Protein AF-L7JY90-F1 (afdb_monomer_lite)

pLDDT: mean 72.16, std 25.93, range [25.66, 97.44]

Radius of gyration: 26.83 Å; chains: 1; bounding box: 63×72×68 Å

Structure (mmCIF, N/CA/C/O backbone):
data_AF-L7JY90-F1
#
_entry.id   AF-L7JY90-F1
#
loop_
_atom_site.group_PDB
_atom_site.id
_atom_site.type_symbol
_atom_site.label_atom_id
_atom_site.label_alt_id
_atom_site.label_comp_id
_atom_site.label_asym_id
_atom_site.label_entity_id
_atom_site.label_seq_id
_atom_site.pdbx_PDB_ins_code
_atom_site.Cartn_x
_atom_site.Cartn_y
_atom_site.Cartn_z
_atom_site.occupancy
_atom_site.B_iso_or_equiv
_atom_site.auth_seq_id
_atom_site.auth_comp_id
_atom_site.auth_asym_id
_atom_site.auth_atom_id
_atom_site.pdbx_PDB_model_num
ATOM 1 N N . MET A 1 1 ? 18.572 -4.022 -12.220 1.00 59.34 1 MET A N 1
ATOM 2 C CA . MET A 1 1 ? 17.244 -3.479 -11.853 1.00 59.34 1 MET A CA 1
ATOM 3 C C . MET A 1 1 ? 17.399 -1.971 -11.745 1.00 59.34 1 MET A C 1
ATOM 5 O O . MET A 1 1 ? 18.281 -1.550 -11.002 1.00 59.34 1 MET A O 1
ATOM 9 N N . SER A 1 2 ? 16.666 -1.182 -12.540 1.00 83.19 2 SER A N 1
ATOM 10 C CA . SER A 1 2 ? 16.883 0.272 -12.596 1.00 83.19 2 SER A CA 1
ATOM 11 C C . SER A 1 2 ? 16.492 0.950 -11.277 1.00 83.19 2 SER A C 1
ATOM 13 O O . SER A 1 2 ? 15.599 0.492 -10.558 1.00 83.19 2 SER A O 1
ATOM 15 N N . ILE A 1 3 ? 17.179 2.046 -10.941 1.00 88.44 3 ILE A N 1
ATOM 16 C CA . ILE A 1 3 ? 16.886 2.836 -9.735 1.00 88.44 3 ILE A CA 1
ATOM 17 C C . ILE A 1 3 ? 15.460 3.401 -9.811 1.00 88.44 3 ILE A C 1
ATOM 19 O O . ILE A 1 3 ? 14.731 3.342 -8.821 1.00 88.44 3 ILE A O 1
ATOM 23 N N . ALA A 1 4 ? 15.045 3.878 -10.990 1.00 89.94 4 ALA A N 1
ATOM 24 C CA . ALA A 1 4 ? 13.709 4.421 -11.232 1.00 89.94 4 ALA A CA 1
ATOM 25 C C . ALA A 1 4 ? 12.606 3.390 -10.956 1.00 89.94 4 ALA A C 1
ATOM 27 O O . ALA A 1 4 ? 11.657 3.685 -10.233 1.00 89.94 4 ALA A O 1
ATOM 28 N N . LYS A 1 5 ? 12.781 2.148 -11.423 1.00 93.38 5 LYS A N 1
ATOM 29 C CA . LYS A 1 5 ? 11.850 1.050 -11.140 1.00 93.38 5 LYS A CA 1
ATOM 30 C C . LYS A 1 5 ? 11.681 0.808 -9.645 1.00 93.38 5 LYS A C 1
ATOM 32 O O . LYS A 1 5 ? 10.561 0.698 -9.164 1.00 93.38 5 LYS A O 1
ATOM 37 N N . ASN A 1 6 ? 12.784 0.764 -8.897 1.00 91.88 6 ASN A N 1
ATOM 38 C CA . ASN A 1 6 ? 12.731 0.527 -7.454 1.00 91.88 6 ASN A CA 1
ATOM 39 C C . ASN A 1 6 ? 11.996 1.656 -6.708 1.00 91.88 6 ASN A C 1
ATOM 41 O O . ASN A 1 6 ? 11.252 1.384 -5.765 1.00 91.88 6 ASN A O 1
ATOM 45 N N . ARG A 1 7 ? 12.194 2.917 -7.122 1.00 93.25 7 ARG A N 1
ATOM 46 C CA . ARG A 1 7 ? 11.466 4.063 -6.556 1.00 93.25 7 ARG A CA 1
ATOM 47 C C . ARG A 1 7 ? 9.973 3.972 -6.851 1.00 93.25 7 ARG A C 1
ATOM 49 O O . ARG A 1 7 ? 9.180 4.055 -5.915 1.00 93.25 7 ARG A O 1
ATOM 56 N N . PHE A 1 8 ? 9.615 3.734 -8.113 1.00 95.62 8 PHE A N 1
ATOM 57 C CA . PHE A 1 8 ? 8.228 3.553 -8.529 1.00 95.62 8 PHE A CA 1
ATOM 58 C C . PHE A 1 8 ? 7.555 2.415 -7.757 1.00 95.62 8 PHE A C 1
ATOM 60 O O . PHE A 1 8 ? 6.509 2.629 -7.162 1.00 95.62 8 PHE A O 1
ATOM 67 N N . GLU A 1 9 ? 8.173 1.233 -7.693 1.00 94.62 9 GLU A N 1
ATOM 68 C CA . GLU A 1 9 ? 7.637 0.061 -6.987 1.00 94.62 9 GLU A CA 1
ATOM 69 C C . GLU A 1 9 ? 7.371 0.343 -5.512 1.00 94.62 9 GLU A C 1
ATOM 71 O O . GLU A 1 9 ? 6.316 -0.008 -4.988 1.00 94.62 9 GLU A O 1
ATOM 76 N N . LYS A 1 10 ? 8.313 1.001 -4.831 1.00 91.94 10 LYS A N 1
ATOM 77 C CA . LYS A 1 10 ? 8.137 1.382 -3.428 1.00 91.94 10 LYS A CA 1
ATOM 78 C C . LYS A 1 10 ? 6.975 2.346 -3.251 1.00 91.94 10 LYS A C 1
ATOM 80 O O . LYS A 1 10 ? 6.185 2.155 -2.334 1.00 91.94 10 LYS A O 1
ATOM 85 N N . LEU A 1 11 ? 6.878 3.361 -4.108 1.00 92.81 11 LEU A N 1
ATOM 86 C CA . LEU A 1 11 ? 5.804 4.345 -4.043 1.00 92.81 11 LEU A CA 1
ATOM 87 C C . LEU A 1 11 ? 4.450 3.690 -4.341 1.00 92.81 11 LEU A C 1
ATOM 89 O O . LEU A 1 11 ? 3.510 3.822 -3.564 1.00 92.81 11 LEU A O 1
ATOM 93 N N . PHE A 1 12 ? 4.371 2.920 -5.423 1.00 94.31 12 PHE A N 1
ATOM 94 C CA . PHE A 1 12 ? 3.157 2.248 -5.861 1.00 94.31 12 PHE A CA 1
ATOM 95 C C . PHE A 1 12 ? 2.656 1.255 -4.818 1.00 94.31 12 PHE A C 1
ATOM 97 O O . PHE A 1 12 ? 1.505 1.337 -4.408 1.00 94.31 12 PHE A O 1
ATOM 104 N N . ASN A 1 13 ? 3.527 0.387 -4.303 1.00 92.75 13 ASN A N 1
ATOM 105 C CA . ASN A 1 13 ? 3.144 -0.602 -3.296 1.00 92.75 13 ASN A CA 1
ATOM 106 C C . ASN A 1 13 ? 2.810 0.029 -1.938 1.00 92.75 13 ASN A C 1
ATOM 108 O O . ASN A 1 13 ? 2.094 -0.579 -1.149 1.00 92.75 13 ASN A O 1
ATOM 112 N N . PHE A 1 14 ? 3.318 1.230 -1.648 1.00 89.94 14 PHE A N 1
ATOM 113 C CA . PHE A 1 14 ? 2.964 1.952 -0.429 1.00 89.94 14 PHE A CA 1
ATOM 114 C C . PHE A 1 14 ? 1.529 2.495 -0.482 1.00 89.94 14 PHE A C 1
ATOM 116 O O . PHE A 1 14 ? 0.806 2.386 0.505 1.00 89.94 14 PHE A O 1
ATOM 123 N N . TYR A 1 15 ? 1.105 3.056 -1.619 1.00 89.25 15 TYR A N 1
ATOM 124 C CA . TYR A 1 15 ? -0.228 3.662 -1.762 1.00 89.25 15 TYR A CA 1
ATOM 125 C C . TYR A 1 15 ? -1.294 2.689 -2.288 1.00 89.25 15 TYR A C 1
ATOM 127 O O . TYR A 1 15 ? -2.461 2.789 -1.914 1.00 89.25 15 TYR A O 1
ATOM 135 N N . PHE A 1 16 ? -0.900 1.717 -3.111 1.00 90.88 16 PHE A N 1
ATOM 136 C CA . PHE A 1 16 ? -1.789 0.779 -3.802 1.00 90.88 16 PHE A CA 1
ATOM 137 C C . PHE A 1 16 ? -1.343 -0.687 -3.630 1.00 90.88 16 PHE A C 1
ATOM 139 O O . PHE A 1 16 ? -1.183 -1.402 -4.616 1.00 90.88 16 PHE A O 1
ATOM 146 N N . PRO A 1 17 ? -1.186 -1.194 -2.390 1.00 88.56 17 PRO A N 1
ATOM 147 C CA . PRO A 1 17 ? -0.644 -2.536 -2.123 1.00 88.56 17 PRO A CA 1
ATOM 148 C C . PRO A 1 17 ? -1.506 -3.693 -2.652 1.00 88.56 17 PRO A C 1
ATOM 150 O O . PRO A 1 17 ? -1.047 -4.828 -2.724 1.00 88.56 17 PRO A O 1
ATOM 153 N N . HIS A 1 18 ? -2.774 -3.426 -2.965 1.00 83.06 18 HIS A N 1
ATOM 154 C CA . HIS A 1 18 ? -3.735 -4.403 -3.478 1.00 83.06 18 HIS A CA 1
ATOM 155 C C . HIS A 1 18 ? -3.807 -4.417 -5.010 1.00 83.06 18 HIS A C 1
ATOM 157 O O . HIS A 1 18 ? -4.477 -5.277 -5.580 1.00 83.06 18 HIS A O 1
ATOM 163 N N . LEU A 1 19 ? -3.150 -3.465 -5.675 1.00 86.50 19 LEU A N 1
ATOM 164 C CA . LEU A 1 19 ? -3.126 -3.368 -7.125 1.00 86.50 19 LEU A CA 1
ATOM 165 C C . LEU A 1 19 ? -1.797 -3.885 -7.657 1.00 86.50 19 LEU A C 1
ATOM 167 O O . LEU A 1 19 ? -0.771 -3.865 -6.984 1.00 86.50 19 LEU A O 1
ATOM 171 N N . SER A 1 20 ? -1.832 -4.364 -8.891 1.00 92.00 20 SER A N 1
ATOM 172 C CA . SER A 1 20 ? -0.635 -4.736 -9.634 1.00 92.00 20 SER A CA 1
ATOM 173 C C . SER A 1 20 ? -0.367 -3.690 -10.705 1.00 92.00 20 SER A C 1
ATOM 175 O O . SER A 1 20 ? -1.299 -3.109 -11.261 1.00 92.00 20 SER A O 1
ATOM 177 N N . TYR A 1 21 ? 0.908 -3.475 -11.005 1.00 94.56 21 TYR A N 1
ATOM 178 C CA . TYR A 1 21 ? 1.326 -2.818 -12.235 1.00 94.56 21 TYR A CA 1
ATOM 179 C C . TYR A 1 21 ? 1.954 -3.864 -13.157 1.00 94.56 21 TYR A C 1
ATOM 181 O O . TYR A 1 21 ? 2.467 -4.894 -12.707 1.00 94.56 21 TYR A O 1
ATOM 189 N N . HIS A 1 22 ? 1.936 -3.594 -14.456 1.00 94.62 22 HIS A N 1
ATOM 190 C CA . HIS A 1 22 ? 2.518 -4.473 -15.459 1.00 94.62 22 HIS A CA 1
ATOM 191 C C . HIS A 1 22 ? 3.496 -3.699 -16.330 1.00 94.62 22 HIS A C 1
ATOM 193 O O . HIS A 1 22 ? 3.196 -2.597 -16.778 1.00 94.62 22 HIS A O 1
ATOM 199 N N . LEU A 1 23 ? 4.661 -4.296 -16.574 1.00 93.31 23 LEU A N 1
ATOM 200 C CA . LEU A 1 23 ? 5.645 -3.791 -17.522 1.00 93.31 23 LEU A CA 1
ATOM 201 C C . LEU A 1 23 ? 5.726 -4.762 -18.697 1.00 93.31 23 LEU A C 1
ATOM 203 O O . LEU A 1 23 ? 6.216 -5.881 -18.543 1.00 93.31 23 LEU A O 1
ATOM 207 N N . ASN A 1 24 ? 5.284 -4.312 -19.863 1.00 91.94 24 ASN A N 1
ATOM 208 C CA . ASN A 1 24 ? 5.450 -5.025 -21.119 1.00 91.94 24 ASN A CA 1
ATOM 209 C C . ASN A 1 24 ? 6.680 -4.475 -21.836 1.00 91.94 24 ASN A C 1
ATOM 211 O O . ASN A 1 24 ? 6.821 -3.263 -21.980 1.00 91.94 24 ASN A O 1
ATOM 215 N N . ARG A 1 25 ? 7.571 -5.366 -22.271 1.00 90.25 25 ARG A N 1
ATOM 216 C CA . ARG A 1 25 ? 8.789 -5.011 -23.004 1.00 90.25 25 ARG A CA 1
ATOM 217 C C . ARG A 1 25 ? 8.727 -5.612 -24.398 1.00 90.25 25 ARG A C 1
ATOM 219 O O . ARG A 1 25 ? 8.431 -6.797 -24.540 1.00 90.25 25 ARG A O 1
ATOM 226 N N . SER A 1 26 ? 9.040 -4.804 -25.395 1.00 86.38 26 SER A N 1
ATOM 227 C CA . SER A 1 26 ? 9.272 -5.212 -26.773 1.00 86.38 26 SER A CA 1
ATOM 228 C C . SER A 1 26 ? 10.706 -4.856 -27.144 1.00 86.38 26 SER A C 1
ATOM 230 O O . SER A 1 26 ? 11.205 -3.807 -26.745 1.00 86.38 26 SER A O 1
ATOM 232 N N . THR A 1 27 ? 11.379 -5.740 -27.876 1.00 82.50 27 THR A N 1
ATOM 233 C CA . THR A 1 27 ? 12.760 -5.529 -28.338 1.00 82.50 27 THR A CA 1
ATOM 234 C C . THR A 1 27 ? 12.838 -5.129 -29.808 1.00 82.50 27 THR A C 1
ATOM 236 O O . THR A 1 27 ? 13.865 -4.614 -30.230 1.00 82.50 27 THR A O 1
ATOM 239 N N . GLU A 1 28 ? 11.772 -5.338 -30.587 1.00 83.69 28 GLU A N 1
ATOM 240 C CA . GLU A 1 28 ? 11.701 -4.983 -32.010 1.00 83.69 28 GLU A CA 1
ATOM 241 C C . GLU A 1 28 ? 10.276 -4.518 -32.379 1.00 83.69 28 GLU A C 1
ATOM 243 O O . GLU A 1 28 ? 9.418 -5.354 -32.672 1.00 83.69 28 GLU A O 1
ATOM 248 N N . PRO A 1 29 ? 9.986 -3.201 -32.362 1.00 81.25 29 PRO A N 1
ATOM 249 C CA . PRO A 1 29 ? 10.853 -2.099 -31.919 1.00 81.25 29 PRO A CA 1
ATOM 250 C C . PRO A 1 29 ? 11.112 -2.125 -30.401 1.00 81.25 29 PRO A C 1
ATOM 252 O O . PRO A 1 29 ? 10.325 -2.716 -29.651 1.00 81.25 29 PRO A O 1
ATOM 255 N N . ILE A 1 30 ? 12.210 -1.494 -29.956 1.00 86.88 30 ILE A N 1
ATOM 256 C CA . ILE A 1 30 ? 12.502 -1.295 -28.527 1.00 86.88 30 ILE A CA 1
ATOM 257 C C . ILE A 1 30 ? 11.421 -0.392 -27.951 1.00 86.88 30 ILE A C 1
ATOM 259 O O . ILE A 1 30 ? 11.313 0.770 -28.329 1.00 86.88 30 ILE A O 1
ATOM 263 N N . ASN A 1 31 ? 10.615 -0.942 -27.051 1.00 89.00 31 ASN A N 1
ATOM 264 C CA . ASN A 1 31 ? 9.504 -0.228 -26.450 1.00 89.00 31 ASN A CA 1
ATOM 265 C C . ASN A 1 31 ? 9.169 -0.823 -25.078 1.00 89.00 31 ASN A C 1
ATOM 267 O O . ASN A 1 31 ? 9.164 -2.045 -24.893 1.00 89.00 31 ASN A O 1
ATOM 271 N N . CYS A 1 32 ? 8.865 0.044 -24.121 1.00 90.62 32 CYS A N 1
ATOM 272 C CA . CYS A 1 32 ? 8.412 -0.313 -22.790 1.00 90.62 32 CYS A CA 1
ATOM 273 C C . CYS A 1 32 ? 7.045 0.320 -22.548 1.00 90.62 32 CYS A C 1
ATOM 275 O O . CYS A 1 32 ? 6.859 1.524 -22.690 1.00 90.62 32 CYS A O 1
ATOM 277 N N . LYS A 1 33 ? 6.105 -0.506 -22.101 1.00 94.06 33 LYS A N 1
ATOM 278 C CA . LYS A 1 33 ? 4.750 -0.089 -21.768 1.00 94.06 33 LYS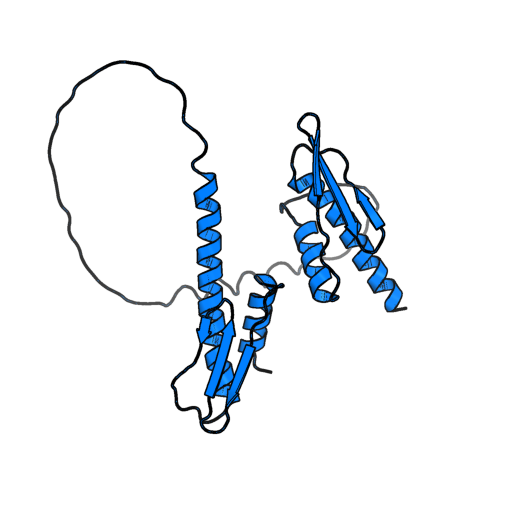 A CA 1
ATOM 279 C C . LYS A 1 33 ? 4.446 -0.430 -20.318 1.00 94.06 33 LYS A C 1
ATOM 281 O O . LYS A 1 33 ? 4.465 -1.603 -19.937 1.00 94.06 33 LYS A O 1
ATOM 286 N N . LEU A 1 34 ? 4.182 0.593 -19.512 1.00 95.44 34 LEU A N 1
ATOM 287 C CA . LEU A 1 34 ? 3.853 0.477 -18.092 1.00 95.44 34 LEU A CA 1
ATOM 288 C C . LEU A 1 34 ? 2.361 0.726 -17.885 1.00 95.44 34 LEU A C 1
ATOM 290 O O . LEU A 1 34 ? 1.836 1.750 -18.305 1.00 95.44 34 LEU A O 1
ATOM 294 N N . VAL A 1 35 ? 1.687 -0.208 -17.219 1.00 95.12 35 VAL A N 1
ATOM 295 C CA . VAL A 1 35 ? 0.239 -0.165 -16.979 1.00 95.12 35 VAL A CA 1
ATOM 296 C C . VAL A 1 35 ? -0.044 -0.218 -15.481 1.00 95.12 35 VAL A C 1
ATOM 298 O O . VAL A 1 35 ? 0.425 -1.142 -14.813 1.00 95.12 35 VAL A O 1
ATOM 301 N N . PHE A 1 36 ? -0.797 0.750 -14.951 1.00 94.06 36 PHE A N 1
ATOM 302 C CA . PHE A 1 36 ? -1.242 0.814 -13.549 1.00 94.06 36 PHE A CA 1
ATOM 303 C C . PHE A 1 36 ? -2.437 1.767 -13.381 1.00 94.06 36 PHE A C 1
ATOM 305 O O . PHE A 1 36 ? -2.530 2.727 -14.128 1.00 94.06 36 PHE A O 1
ATOM 312 N N . LEU A 1 37 ? -3.315 1.559 -12.385 1.00 88.62 37 LEU A N 1
ATOM 313 C CA . LEU A 1 37 ? -4.465 2.451 -12.084 1.00 88.62 37 LEU A CA 1
ATOM 314 C C . LEU A 1 37 ? -5.316 2.814 -13.322 1.00 88.62 37 LEU A C 1
ATOM 316 O O . LEU A 1 37 ? -5.686 3.970 -13.504 1.00 88.62 37 LEU A O 1
ATOM 320 N N . ASP A 1 38 ? -5.560 1.837 -14.201 1.00 87.19 38 ASP A N 1
ATOM 321 C CA . ASP A 1 38 ? -6.231 2.006 -15.506 1.00 87.19 38 ASP A CA 1
ATOM 322 C C . ASP A 1 38 ? -5.522 2.953 -16.496 1.00 87.19 38 ASP A C 1
ATOM 324 O O . ASP A 1 38 ? -6.065 3.303 -17.544 1.00 87.19 38 ASP A O 1
ATOM 328 N N . LEU A 1 39 ? -4.286 3.340 -16.189 1.00 89.75 39 LEU A N 1
ATOM 329 C CA . LEU A 1 39 ? -3.435 4.190 -17.000 1.00 89.75 39 LEU A CA 1
ATOM 330 C C . LEU A 1 39 ? -2.384 3.355 -17.727 1.00 89.75 39 LEU A C 1
ATOM 332 O O . LEU A 1 39 ? -1.812 2.404 -17.190 1.00 89.75 39 LEU A O 1
ATOM 336 N N . GLU A 1 40 ? -2.121 3.751 -18.964 1.00 94.25 40 GLU A N 1
ATOM 337 C CA . GLU A 1 40 ? -1.127 3.152 -19.836 1.00 94.25 40 GLU A CA 1
ATOM 338 C C . GLU A 1 40 ? -0.096 4.211 -20.226 1.00 94.25 40 GLU A C 1
ATOM 340 O O . GLU A 1 40 ? -0.447 5.276 -20.733 1.00 94.25 40 GLU A O 1
ATOM 345 N N . ILE A 1 41 ? 1.175 3.921 -19.952 1.00 92.19 41 ILE A N 1
ATOM 346 C CA . ILE A 1 41 ? 2.313 4.763 -20.305 1.00 92.19 41 ILE A CA 1
ATOM 347 C C . ILE A 1 41 ? 3.138 4.035 -21.344 1.00 92.19 41 ILE A C 1
ATOM 349 O O . ILE A 1 41 ? 3.667 2.954 -21.084 1.00 92.19 41 ILE A O 1
ATOM 353 N N . GLU A 1 42 ? 3.299 4.691 -22.477 1.00 91.00 42 GLU A N 1
ATOM 354 C CA . GLU A 1 42 ? 4.199 4.312 -23.548 1.00 91.00 42 GLU A CA 1
ATOM 355 C C . GLU A 1 42 ? 4.921 5.584 -23.987 1.00 91.00 42 GLU A C 1
ATOM 357 O O . GLU A 1 42 ? 4.306 6.653 -24.057 1.00 91.00 42 GLU A O 1
ATOM 362 N N . ILE A 1 43 ? 6.231 5.493 -24.199 1.00 86.88 43 ILE A N 1
ATOM 363 C CA . ILE A 1 43 ? 7.022 6.626 -24.671 1.00 86.88 43 ILE A CA 1
ATOM 364 C C . ILE A 1 43 ? 7.410 6.338 -26.113 1.00 86.88 43 ILE A C 1
ATOM 366 O O . ILE A 1 43 ? 8.172 5.410 -26.375 1.00 86.88 43 ILE A O 1
ATOM 370 N N . ASP A 1 44 ? 6.878 7.150 -27.021 1.00 82.62 44 ASP A N 1
ATOM 371 C CA . ASP A 1 44 ? 7.152 7.090 -28.457 1.00 82.62 44 ASP A CA 1
ATOM 372 C C . ASP A 1 44 ? 8.472 7.817 -28.774 1.00 82.62 44 ASP A C 1
ATOM 374 O O . ASP A 1 44 ? 8.492 8.861 -29.420 1.00 82.62 44 ASP A O 1
ATOM 378 N N . ASP A 1 45 ? 9.569 7.289 -28.223 1.00 82.75 45 ASP A N 1
ATOM 379 C CA . ASP A 1 45 ? 10.938 7.747 -28.469 1.00 82.75 45 ASP A CA 1
ATOM 380 C C . ASP A 1 45 ? 11.790 6.581 -28.990 1.00 82.75 45 ASP A C 1
ATOM 382 O O . ASP A 1 45 ? 11.607 5.419 -28.618 1.00 82.75 45 ASP A O 1
ATOM 386 N N . GLU A 1 46 ? 12.780 6.899 -29.823 1.00 83.00 46 GLU A N 1
ATOM 387 C CA . GLU A 1 46 ? 13.773 5.926 -30.273 1.00 83.00 46 GLU A CA 1
ATOM 388 C C . GLU A 1 46 ? 14.828 5.711 -29.180 1.00 83.00 46 GLU A C 1
ATOM 390 O O . GLU A 1 46 ? 15.640 6.592 -28.890 1.00 83.00 46 GLU A O 1
ATOM 395 N N . TYR A 1 47 ? 14.831 4.521 -28.578 1.00 85.00 47 TYR A N 1
ATOM 396 C CA . TYR A 1 47 ? 15.829 4.124 -27.587 1.00 85.00 47 TYR A CA 1
ATOM 397 C C . TYR A 1 47 ? 16.864 3.180 -28.192 1.00 85.00 47 TYR A C 1
ATOM 399 O O . TYR A 1 47 ? 16.523 2.227 -28.890 1.00 85.00 47 TYR A O 1
ATOM 407 N N . GLU A 1 48 ? 18.135 3.407 -27.859 1.00 83.56 48 GLU A N 1
ATOM 408 C CA . GLU A 1 48 ? 19.236 2.512 -28.241 1.00 83.56 48 GLU A CA 1
ATOM 409 C C . GLU A 1 48 ? 19.238 1.210 -27.423 1.00 83.56 48 GLU A C 1
ATOM 411 O O . GLU A 1 48 ? 19.764 0.193 -27.873 1.00 83.56 48 GLU A O 1
ATOM 416 N N . ASP A 1 49 ? 18.658 1.238 -26.217 1.00 86.38 49 ASP A N 1
ATOM 417 C CA . ASP A 1 49 ? 18.653 0.119 -25.278 1.00 86.38 49 ASP A CA 1
ATOM 418 C C . ASP A 1 49 ? 17.356 0.047 -24.451 1.00 86.38 49 ASP A C 1
ATOM 420 O O . ASP A 1 49 ? 16.759 1.058 -24.063 1.00 86.38 49 ASP A O 1
ATOM 424 N N . CYS A 1 50 ? 16.941 -1.180 -24.134 1.00 85.44 50 CYS A N 1
ATOM 425 C CA . CYS A 1 50 ? 15.723 -1.472 -23.385 1.00 85.44 50 CYS A CA 1
ATOM 426 C C . CYS A 1 50 ? 15.792 -0.958 -21.938 1.00 85.44 50 CYS A C 1
ATOM 428 O O . CYS A 1 50 ? 14.756 -0.579 -21.391 1.00 85.44 50 CYS A O 1
ATOM 430 N N . ASP A 1 51 ? 16.978 -0.905 -21.320 1.00 88.50 51 ASP A N 1
ATOM 431 C CA . ASP A 1 51 ? 17.122 -0.398 -19.948 1.00 88.50 51 ASP A CA 1
ATOM 432 C C . ASP A 1 51 ? 16.891 1.122 -19.872 1.00 88.50 51 ASP A C 1
ATOM 434 O O . ASP A 1 51 ? 16.344 1.621 -18.881 1.00 88.50 51 ASP A O 1
ATOM 438 N N . GLN A 1 52 ? 17.266 1.867 -20.920 1.00 89.69 52 GLN A N 1
ATOM 439 C CA . GLN A 1 52 ? 16.988 3.305 -21.019 1.00 89.69 52 GLN A CA 1
ATOM 440 C C . GLN A 1 52 ? 15.490 3.556 -21.190 1.00 89.69 52 GLN A C 1
ATOM 442 O O . GLN A 1 52 ? 14.916 4.351 -20.446 1.00 89.69 52 GLN A O 1
ATOM 447 N N . CYS A 1 53 ? 14.858 2.809 -22.098 1.00 90.75 53 CYS A N 1
ATOM 448 C CA . CYS A 1 53 ? 13.416 2.854 -22.316 1.00 90.75 53 CYS A CA 1
ATOM 449 C C . CYS A 1 53 ? 12.645 2.515 -21.025 1.00 90.75 53 CYS A C 1
ATOM 451 O O . CYS A 1 53 ? 11.760 3.256 -20.602 1.00 90.75 53 CYS A O 1
ATOM 453 N N . GLU A 1 54 ? 13.034 1.441 -20.325 1.00 92.75 54 GLU A N 1
ATOM 454 C CA . GLU A 1 54 ? 12.439 1.061 -19.038 1.00 92.75 54 GLU A CA 1
ATOM 455 C C . GLU A 1 54 ? 12.612 2.168 -17.990 1.00 92.75 54 GLU A C 1
ATOM 457 O O . GLU A 1 54 ? 11.670 2.496 -17.267 1.00 92.75 54 GLU A O 1
ATOM 462 N N . THR A 1 55 ? 13.803 2.762 -17.900 1.00 93.12 55 THR A N 1
ATOM 463 C CA . THR A 1 55 ? 14.077 3.847 -16.951 1.00 93.12 55 THR A CA 1
ATOM 464 C C . THR A 1 55 ? 13.189 5.058 -17.224 1.00 93.12 55 THR A C 1
ATOM 466 O O . THR A 1 55 ? 12.558 5.549 -16.289 1.00 93.12 55 THR A O 1
ATOM 469 N N . ALA A 1 56 ? 13.073 5.489 -18.480 1.00 92.94 56 ALA A N 1
ATOM 470 C CA . ALA A 1 56 ? 12.249 6.631 -18.868 1.00 92.94 56 ALA A CA 1
ATOM 471 C C . ALA A 1 56 ? 10.766 6.414 -18.529 1.00 92.94 56 ALA A C 1
ATOM 473 O O . ALA A 1 56 ? 10.123 7.277 -17.923 1.00 92.94 56 ALA A O 1
ATOM 474 N N . VAL A 1 57 ? 10.238 5.226 -18.837 1.00 95.38 57 VAL A N 1
ATOM 475 C CA . VAL A 1 57 ? 8.842 4.874 -18.553 1.00 95.38 57 VAL A CA 1
ATOM 476 C C . VAL A 1 57 ? 8.567 4.852 -17.046 1.00 95.38 57 VAL A C 1
ATOM 478 O O . VAL A 1 57 ? 7.545 5.379 -16.605 1.00 95.38 57 VAL A O 1
ATOM 481 N N . PHE A 1 58 ? 9.482 4.318 -16.228 1.00 96.50 58 PHE A N 1
ATOM 482 C CA . PHE A 1 58 ? 9.323 4.348 -14.770 1.00 96.50 58 PHE A CA 1
ATOM 483 C C . PHE A 1 58 ? 9.481 5.746 -14.168 1.00 96.50 58 PHE A C 1
ATOM 485 O O . PHE A 1 58 ? 8.773 6.062 -13.215 1.00 96.50 58 PHE A O 1
ATOM 492 N N . GLU A 1 59 ? 10.357 6.600 -14.700 1.00 95.19 59 GLU A N 1
ATOM 493 C CA . GLU A 1 59 ? 10.462 7.992 -14.244 1.00 95.19 59 GLU A CA 1
ATOM 494 C C . GLU A 1 59 ? 9.191 8.791 -14.543 1.00 95.19 59 GLU A C 1
ATOM 496 O O . GLU A 1 59 ? 8.746 9.588 -13.713 1.00 95.19 59 GLU A O 1
ATOM 501 N N . LEU A 1 60 ? 8.582 8.570 -15.710 1.00 95.06 60 LEU A N 1
ATOM 502 C CA . LEU A 1 60 ? 7.297 9.174 -16.049 1.00 95.06 60 LEU A CA 1
ATOM 503 C C . LEU A 1 60 ? 6.168 8.614 -15.170 1.00 95.06 60 LEU A C 1
ATOM 505 O O . LEU A 1 60 ? 5.376 9.387 -14.627 1.00 95.06 60 LEU A O 1
ATOM 509 N N . GLY A 1 61 ? 6.145 7.296 -14.959 1.00 95.38 61 GLY A N 1
ATOM 510 C CA . GLY A 1 61 ? 5.206 6.635 -14.052 1.00 95.38 61 GLY A CA 1
ATOM 511 C C . GLY A 1 61 ? 5.295 7.157 -12.621 1.00 95.38 61 GLY A C 1
ATOM 512 O O . GLY A 1 61 ? 4.268 7.451 -12.016 1.00 95.38 61 GLY A O 1
ATOM 513 N N . GLU A 1 62 ? 6.506 7.353 -12.094 1.00 94.88 62 GLU A N 1
ATOM 514 C CA . GLU A 1 62 ? 6.740 7.901 -10.752 1.00 94.88 62 GLU A CA 1
ATOM 515 C C . GLU A 1 62 ? 6.184 9.326 -10.625 1.00 94.88 62 GLU A C 1
ATOM 517 O O . GLU A 1 62 ? 5.534 9.644 -9.627 1.00 94.88 62 GLU A O 1
ATOM 522 N N . LYS A 1 63 ? 6.368 10.173 -11.647 1.00 94.62 63 LYS A N 1
ATOM 523 C CA . LYS A 1 63 ? 5.827 11.544 -11.666 1.00 94.62 63 LYS A CA 1
ATOM 524 C C . LYS A 1 63 ? 4.299 11.558 -11.683 1.00 94.62 63 LYS A C 1
ATOM 526 O O . LYS A 1 63 ? 3.693 12.302 -10.914 1.00 94.62 63 LYS A O 1
ATOM 531 N N . ILE A 1 64 ? 3.684 10.739 -12.537 1.00 94.25 64 ILE A N 1
ATOM 532 C CA . ILE A 1 64 ? 2.220 10.636 -12.643 1.00 94.25 64 ILE A CA 1
ATOM 533 C C . ILE A 1 64 ? 1.631 10.119 -11.332 1.00 94.25 64 ILE A C 1
ATOM 535 O O . ILE A 1 64 ? 0.703 10.718 -10.796 1.00 94.25 64 ILE A O 1
ATOM 539 N N . LEU A 1 65 ? 2.211 9.050 -10.788 1.00 94.00 65 LEU A N 1
ATOM 540 C CA . LEU A 1 65 ? 1.793 8.456 -9.526 1.00 94.00 65 LEU A CA 1
ATOM 541 C C . LEU A 1 65 ? 1.899 9.457 -8.369 1.00 94.00 65 LEU A C 1
ATOM 543 O O . LEU A 1 65 ? 0.954 9.601 -7.600 1.00 94.00 65 LEU A O 1
ATOM 547 N N . SER A 1 66 ? 3.019 10.181 -8.274 1.00 93.00 66 SER A N 1
ATOM 548 C CA . SER A 1 66 ? 3.227 11.203 -7.238 1.00 93.00 66 SER A CA 1
ATOM 549 C C . SER A 1 66 ? 2.165 12.298 -7.302 1.00 93.00 66 SER A C 1
ATOM 551 O O . SER A 1 66 ? 1.602 12.659 -6.272 1.00 93.00 66 SER A O 1
ATOM 553 N N . LYS A 1 67 ? 1.847 12.781 -8.510 1.00 93.06 67 LYS A N 1
ATOM 554 C CA . LYS A 1 67 ? 0.798 13.785 -8.712 1.00 93.06 67 LYS A CA 1
ATOM 555 C C . LYS A 1 67 ? -0.583 13.247 -8.333 1.00 93.06 67 LYS A C 1
ATOM 557 O O . LYS A 1 67 ? -1.336 13.923 -7.649 1.00 93.06 67 LYS A O 1
ATOM 562 N N . TYR A 1 68 ? -0.894 12.014 -8.728 1.00 90.94 68 TYR A N 1
ATOM 563 C CA . TYR A 1 68 ? -2.166 11.376 -8.390 1.00 90.94 68 TYR A CA 1
ATOM 564 C C . TYR A 1 68 ? -2.363 11.240 -6.872 1.00 90.94 68 TYR A C 1
ATOM 566 O O . TYR A 1 68 ? -3.441 11.507 -6.350 1.00 90.94 68 TYR A O 1
ATOM 574 N N . ILE A 1 69 ? -1.305 10.865 -6.150 1.00 90.00 69 ILE A N 1
ATOM 575 C CA . ILE A 1 69 ? -1.306 10.796 -4.684 1.00 90.00 69 ILE A CA 1
ATOM 576 C C . ILE A 1 69 ? -1.516 12.182 -4.061 1.00 90.00 69 ILE A C 1
ATOM 578 O O . ILE A 1 69 ? -2.286 12.314 -3.109 1.00 90.00 69 ILE A O 1
ATOM 582 N N . GLU A 1 70 ? -0.835 13.204 -4.582 1.00 90.81 70 GLU A N 1
ATOM 583 C CA . GLU A 1 70 ? -0.992 14.585 -4.123 1.00 90.81 70 GLU A CA 1
ATOM 584 C C . GLU A 1 70 ? -2.442 15.060 -4.302 1.00 90.81 70 GLU A C 1
ATOM 586 O O . GLU A 1 70 ? -3.052 15.524 -3.336 1.00 90.81 70 GLU A O 1
ATOM 591 N N . ASP A 1 71 ? -3.032 14.834 -5.477 1.00 87.00 71 ASP A N 1
ATOM 592 C CA . ASP A 1 71 ? -4.425 15.182 -5.775 1.00 87.00 71 ASP A CA 1
ATOM 593 C C . ASP A 1 71 ? -5.403 14.445 -4.831 1.00 87.00 71 ASP A C 1
ATOM 595 O O . ASP A 1 71 ? -6.312 15.056 -4.267 1.00 87.00 71 ASP A O 1
ATOM 599 N N . LEU A 1 72 ? -5.187 13.148 -4.568 1.00 83.19 72 LEU A N 1
ATOM 600 C CA 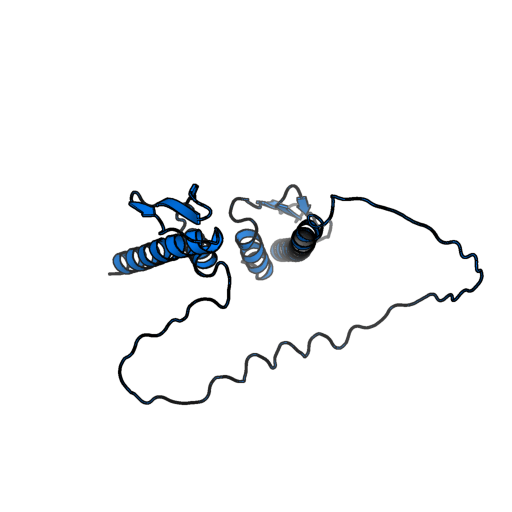. LEU A 1 72 ? -5.996 12.379 -3.609 1.00 83.19 72 LEU A CA 1
ATOM 601 C C . LEU A 1 72 ? -5.912 12.928 -2.178 1.00 83.19 72 LEU A C 1
ATOM 603 O O . LEU A 1 72 ? -6.913 12.923 -1.460 1.00 83.19 72 LEU A O 1
ATOM 607 N N . SER A 1 73 ? -4.733 13.390 -1.755 1.00 81.00 73 SER A N 1
ATOM 608 C CA . SER A 1 73 ? -4.538 13.936 -0.408 1.00 81.00 73 SER A CA 1
ATOM 609 C C . SER A 1 73 ? -5.263 15.270 -0.205 1.00 81.00 73 SER A C 1
ATOM 611 O O . SER A 1 73 ? -5.843 15.493 0.853 1.00 81.00 73 SER A O 1
ATOM 613 N N . GLN A 1 74 ? -5.328 16.116 -1.238 1.00 77.00 74 GLN A N 1
ATOM 614 C CA . GLN A 1 74 ? -6.011 17.414 -1.175 1.00 77.00 74 GLN A CA 1
ATOM 615 C C . GLN A 1 74 ? -7.541 17.283 -1.108 1.00 77.00 74 GLN A C 1
ATOM 617 O O . GLN A 1 74 ? -8.216 18.153 -0.557 1.00 77.00 74 GLN A O 1
ATOM 622 N N . HIS A 1 75 ? -8.104 16.192 -1.631 1.00 57.84 75 HIS A N 1
ATOM 623 C CA . HIS A 1 75 ? -9.547 15.952 -1.600 1.00 57.84 75 HIS A CA 1
ATOM 624 C C . HIS A 1 75 ? -10.062 15.351 -0.282 1.00 57.84 75 HIS A C 1
ATOM 626 O O . HIS A 1 75 ? -11.252 15.466 -0.007 1.00 57.84 75 HIS A O 1
ATOM 632 N N . GLN A 1 76 ? -9.202 14.780 0.570 1.00 54.72 76 GLN A N 1
ATOM 633 C CA . GLN A 1 76 ? -9.622 14.297 1.897 1.00 54.72 76 GLN A CA 1
ATOM 634 C C . GLN A 1 76 ? -9.856 15.432 2.905 1.00 54.72 76 GLN A C 1
ATOM 636 O O . GLN A 1 76 ? -10.717 15.306 3.774 1.00 54.72 76 GLN A O 1
ATOM 641 N N . ASP A 1 77 ? -9.156 16.559 2.761 1.00 48.44 77 ASP A N 1
ATOM 642 C CA . ASP A 1 77 ? -9.309 17.715 3.656 1.00 48.44 77 ASP A CA 1
ATOM 643 C C . ASP A 1 77 ? -10.516 18.602 3.294 1.00 48.44 77 ASP A C 1
ATOM 645 O O . ASP A 1 77 ? -11.026 19.345 4.136 1.00 48.44 77 ASP A O 1
ATOM 649 N N . ALA A 1 78 ? -11.017 18.516 2.057 1.00 48.16 78 ALA A N 1
ATOM 650 C CA . ALA A 1 78 ? -12.145 19.326 1.592 1.00 48.16 78 ALA A CA 1
ATOM 651 C C . ALA A 1 78 ? -13.511 18.814 2.094 1.00 48.16 78 ALA A C 1
ATOM 653 O O . ALA A 1 78 ? -14.412 19.618 2.345 1.00 48.16 78 ALA A O 1
ATOM 654 N N . ASP A 1 79 ? -13.660 17.503 2.306 1.00 41.38 79 ASP A N 1
ATOM 655 C CA . ASP A 1 79 ? -14.924 16.900 2.757 1.00 41.38 79 ASP A CA 1
ATOM 656 C C . ASP A 1 79 ? -15.133 16.971 4.282 1.00 41.38 79 ASP A C 1
ATOM 658 O O . ASP A 1 79 ? -16.245 16.773 4.768 1.00 41.38 79 ASP A O 1
ATOM 662 N N . ALA A 1 80 ? -14.106 17.341 5.056 1.00 45.12 80 ALA A N 1
ATOM 663 C CA . ALA A 1 80 ? -14.223 17.563 6.501 1.00 45.12 80 ALA A CA 1
ATOM 664 C C . ALA A 1 80 ? -14.725 18.977 6.878 1.00 45.12 80 ALA A C 1
ATOM 666 O O . ALA A 1 80 ? -14.959 19.259 8.053 1.00 45.12 80 ALA A O 1
ATOM 667 N N . SER A 1 81 ? -14.900 19.876 5.902 1.00 40.56 81 SER A N 1
ATOM 668 C CA . SER A 1 81 ? -15.179 21.301 6.144 1.00 40.56 81 SER A CA 1
ATOM 669 C C . SER A 1 81 ? -16.653 21.713 6.007 1.00 40.56 81 SER A C 1
ATOM 671 O O . SER A 1 81 ? -16.966 22.867 6.303 1.00 40.56 81 SER A O 1
ATOM 673 N N . ASN A 1 82 ? -17.565 20.839 5.566 1.00 42.00 82 ASN A N 1
ATOM 674 C CA . ASN A 1 82 ? -18.929 21.261 5.199 1.00 42.00 82 ASN A CA 1
ATOM 675 C C . ASN A 1 82 ? -20.083 20.663 6.018 1.00 42.00 82 ASN A C 1
ATOM 677 O O . ASN A 1 82 ? -21.234 20.920 5.676 1.00 42.00 82 ASN A O 1
ATOM 681 N N . ASP A 1 83 ? -19.828 19.966 7.130 1.00 37.22 83 ASP A N 1
ATOM 682 C CA . ASP A 1 83 ? -20.906 19.406 7.972 1.00 37.22 83 ASP A CA 1
ATOM 683 C C . ASP A 1 83 ? -21.073 20.115 9.328 1.00 37.22 83 ASP A C 1
ATOM 685 O O . ASP A 1 83 ? -21.306 19.512 10.374 1.00 37.22 83 ASP A O 1
ATOM 689 N N . ALA A 1 84 ? -20.945 21.443 9.316 1.00 40.91 84 ALA A N 1
ATOM 690 C CA . ALA A 1 84 ? -21.317 22.284 10.446 1.00 40.91 84 ALA A CA 1
ATOM 691 C C . ALA A 1 84 ? -21.932 23.601 9.961 1.00 40.91 84 ALA A C 1
ATOM 693 O O . ALA A 1 84 ? -21.258 24.625 9.920 1.00 40.91 84 ALA A O 1
ATOM 694 N N . SER A 1 85 ? -23.214 23.569 9.584 1.00 41.72 85 SER A N 1
ATOM 695 C CA . SER A 1 85 ? -24.213 24.612 9.896 1.00 41.72 85 SER A CA 1
ATOM 696 C C . SER A 1 85 ? -25.415 24.506 8.957 1.00 41.72 85 SER A C 1
ATOM 698 O O . SER A 1 85 ? -25.463 25.150 7.911 1.00 41.72 85 SER A O 1
ATOM 700 N N . VAL A 1 86 ? -26.432 23.742 9.357 1.00 38.47 86 VAL A N 1
ATOM 701 C CA . VAL A 1 86 ? -27.817 24.007 8.945 1.00 38.47 86 VAL A CA 1
ATOM 702 C C . VAL A 1 86 ? -28.726 23.754 10.152 1.00 38.47 86 VAL A C 1
ATOM 704 O O . VAL A 1 86 ? -28.526 22.780 10.871 1.00 38.47 86 VAL A O 1
ATOM 707 N N . VAL A 1 87 ? -29.740 24.622 10.306 1.00 33.12 87 VAL A N 1
ATOM 708 C CA . VAL A 1 87 ? -30.784 24.731 11.357 1.00 33.12 87 VAL A CA 1
ATOM 709 C C . VAL A 1 87 ? -30.362 25.698 12.491 1.00 33.12 87 VAL A C 1
ATOM 711 O O . VAL A 1 87 ? -29.473 25.387 13.265 1.00 33.12 87 VAL A O 1
ATOM 714 N N . ASN A 1 88 ? -30.923 26.902 12.695 1.00 30.00 88 ASN A N 1
ATOM 715 C CA . ASN A 1 88 ? -32.252 27.427 12.364 1.00 30.00 88 ASN A CA 1
ATOM 716 C C . ASN A 1 88 ? -32.309 28.981 12.362 1.00 30.00 88 ASN A C 1
ATOM 718 O O . ASN A 1 88 ? -31.699 29.643 13.196 1.00 30.00 88 ASN A O 1
ATOM 722 N N . THR A 1 89 ? -33.128 29.510 11.447 1.00 33.09 89 THR A N 1
ATOM 723 C CA . THR A 1 89 ? -33.950 30.750 11.444 1.00 33.09 89 THR A CA 1
ATOM 724 C C . THR A 1 89 ? -33.946 31.703 12.662 1.00 33.09 89 THR A C 1
ATOM 726 O O . THR A 1 89 ? -34.350 31.289 13.745 1.00 33.09 89 THR A O 1
ATOM 729 N N . ASN A 1 90 ? -33.742 33.022 12.464 1.00 31.42 90 ASN A N 1
ATOM 730 C CA . ASN A 1 90 ? -34.811 34.018 12.193 1.00 31.42 90 ASN A CA 1
ATOM 731 C C . ASN A 1 90 ? -34.346 35.503 12.245 1.00 31.42 90 ASN A C 1
ATOM 733 O O . ASN A 1 90 ? -33.742 35.940 13.214 1.00 31.42 90 ASN A O 1
ATOM 737 N N . ALA A 1 91 ? -34.842 36.267 11.260 1.00 32.84 91 ALA A N 1
ATOM 738 C CA . ALA A 1 91 ? -35.325 37.661 11.303 1.00 32.84 91 ALA A CA 1
ATOM 739 C C . ALA A 1 91 ? -34.388 38.903 11.355 1.00 32.84 91 ALA A C 1
ATOM 741 O O . ALA A 1 91 ? -33.685 39.155 12.326 1.00 32.84 91 ALA A O 1
ATOM 742 N N . LYS A 1 92 ? -34.690 39.782 10.374 1.00 30.81 92 LYS A N 1
ATOM 743 C CA . LYS A 1 92 ? -34.727 41.268 10.328 1.00 30.81 92 LYS A CA 1
ATOM 744 C C . LYS A 1 92 ? -33.560 42.059 9.703 1.00 30.81 92 LYS A C 1
ATOM 746 O O . LYS A 1 92 ? -32.492 42.173 10.278 1.00 30.81 92 LYS A O 1
ATOM 751 N N . ASN A 1 93 ? -33.915 42.675 8.562 1.00 31.45 93 ASN A N 1
ATOM 752 C CA . ASN A 1 93 ? -33.643 44.037 8.071 1.00 31.45 93 ASN A CA 1
ATOM 753 C C . ASN A 1 93 ? -32.349 44.738 8.513 1.00 31.45 93 ASN A C 1
ATOM 755 O O . ASN A 1 93 ? -32.220 45.081 9.680 1.00 31.45 93 ASN A O 1
ATOM 759 N N . ASP A 1 94 ? -31.541 45.184 7.548 1.00 32.03 94 ASP A N 1
ATOM 760 C CA . ASP A 1 94 ? -31.669 46.564 7.055 1.00 32.03 94 ASP A CA 1
ATOM 761 C C . ASP A 1 94 ? -30.871 46.819 5.764 1.00 32.03 94 ASP A C 1
ATOM 763 O O . ASP A 1 94 ? -29.856 46.184 5.482 1.00 32.03 94 ASP A O 1
ATOM 767 N N . ASN A 1 95 ? -31.390 47.759 4.973 1.00 35.38 95 ASN A N 1
ATOM 768 C CA . ASN A 1 95 ? -30.809 48.312 3.751 1.00 35.38 95 ASN A CA 1
ATOM 769 C C . ASN A 1 95 ? -29.411 48.908 3.980 1.00 35.38 95 ASN A C 1
ATOM 771 O O . ASN A 1 95 ? -29.230 49.697 4.902 1.00 35.38 95 ASN A O 1
ATOM 775 N N . SER A 1 96 ? -28.497 48.733 3.022 1.00 34.53 96 SER A N 1
ATOM 776 C CA . SER A 1 96 ? -27.762 49.885 2.477 1.00 34.53 96 SER A CA 1
ATOM 777 C C . SER A 1 96 ? -27.093 49.578 1.137 1.00 34.53 96 SER A C 1
ATOM 779 O O . SER A 1 96 ? -26.479 48.540 0.914 1.00 34.53 96 SER A O 1
ATOM 781 N N . THR A 1 97 ? -27.286 50.542 0.249 1.00 33.50 97 THR A N 1
ATOM 782 C CA . THR A 1 97 ? -26.731 50.728 -1.087 1.00 33.50 97 THR A CA 1
ATOM 783 C C . THR A 1 97 ? -25.369 51.427 -0.990 1.00 33.50 97 THR A C 1
ATOM 785 O O . THR A 1 97 ? -25.203 52.298 -0.139 1.00 33.50 97 THR A O 1
ATOM 788 N N . GLY A 1 98 ? -24.444 51.129 -1.907 1.00 29.81 98 GLY A N 1
ATOM 789 C CA . GLY A 1 98 ? -23.201 51.887 -2.136 1.00 29.81 98 GLY A CA 1
ATOM 790 C C . GLY A 1 98 ? -22.122 50.963 -2.708 1.0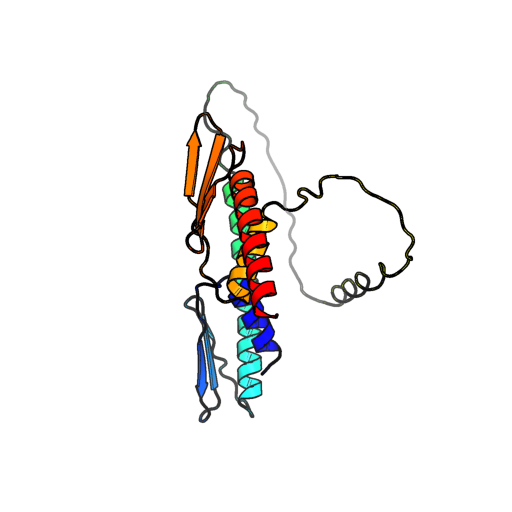0 29.81 98 GLY A C 1
ATOM 791 O O . GLY A 1 98 ? -21.594 50.137 -1.981 1.00 29.81 98 GLY A O 1
ATOM 792 N N . ASP A 1 99 ? -21.976 50.816 -4.021 1.00 29.44 99 ASP A N 1
ATOM 793 C CA . ASP A 1 99 ? -21.383 51.734 -5.006 1.00 29.44 99 ASP A CA 1
ATOM 794 C C . ASP A 1 99 ? -19.837 51.703 -5.062 1.00 29.44 99 ASP A C 1
ATOM 796 O O . ASP A 1 99 ? -19.147 51.954 -4.081 1.00 29.44 99 ASP A O 1
ATOM 800 N N . ASN A 1 100 ? -19.375 51.436 -6.289 1.00 33.00 100 ASN A N 1
ATOM 801 C CA . ASN A 1 100 ? -18.132 51.803 -6.974 1.00 33.00 100 ASN A CA 1
ATOM 802 C C . ASN A 1 100 ? -16.720 51.286 -6.610 1.00 33.00 100 ASN A C 1
ATOM 804 O O . ASN A 1 100 ? -16.132 51.613 -5.587 1.00 33.00 100 ASN A O 1
ATOM 808 N N . GLY A 1 101 ? -16.116 50.705 -7.665 1.00 31.22 101 GLY A N 1
ATOM 809 C CA . GLY A 1 101 ? -14.734 50.943 -8.121 1.00 31.22 101 GLY A CA 1
ATOM 810 C C . GLY A 1 101 ? -13.676 49.981 -7.573 1.00 31.22 101 GLY A C 1
ATOM 811 O O . GLY A 1 101 ? -13.774 49.510 -6.456 1.00 31.22 101 GLY A O 1
ATOM 812 N N . GLU A 1 102 ? -12.596 49.628 -8.260 1.00 30.78 102 GLU A N 1
ATOM 813 C CA . GLU A 1 102 ? -12.128 49.834 -9.625 1.00 30.78 102 GLU A CA 1
ATOM 814 C C . GLU A 1 102 ? -10.958 48.835 -9.837 1.00 30.78 102 GLU A C 1
ATOM 816 O O . GLU A 1 102 ? -10.347 48.358 -8.884 1.00 30.78 102 GLU A O 1
ATOM 821 N N . LYS A 1 103 ? -10.685 48.510 -11.105 1.00 35.19 103 LYS A N 1
ATOM 822 C CA . LYS A 1 103 ? -9.520 47.822 -11.701 1.00 35.19 103 LYS A CA 1
ATOM 823 C C . LYS A 1 103 ? -8.224 47.735 -10.872 1.00 35.19 103 LYS A C 1
ATOM 825 O O . LYS A 1 103 ? -7.741 48.770 -10.438 1.00 35.19 103 LYS A O 1
ATOM 830 N N . THR A 1 104 ? -7.500 46.619 -11.064 1.00 30.53 104 THR A N 1
ATOM 831 C CA . THR A 1 104 ? -6.137 46.666 -11.651 1.00 30.53 104 THR A CA 1
ATOM 832 C C . THR A 1 104 ? -5.812 45.399 -12.460 1.00 30.53 104 THR A C 1
ATOM 834 O O . THR A 1 104 ? -6.075 44.282 -12.027 1.00 30.53 104 THR A O 1
ATOM 837 N N . LYS A 1 105 ? -5.237 45.594 -13.654 1.00 35.78 105 LYS A N 1
ATOM 838 C CA . LYS A 1 105 ? -4.616 44.585 -14.535 1.00 35.78 105 LYS A CA 1
ATOM 839 C C . LYS A 1 105 ? -3.154 44.328 -14.133 1.00 35.78 105 LYS A C 1
ATOM 841 O O . LYS A 1 105 ? -2.508 45.258 -13.665 1.00 35.78 105 LYS A O 1
ATOM 846 N N . ASN A 1 106 ? -2.647 43.125 -14.434 1.00 29.86 106 ASN A N 1
ATOM 847 C CA . ASN A 1 106 ? -1.343 42.776 -15.060 1.00 29.86 106 ASN A CA 1
ATOM 848 C C . ASN A 1 106 ? -1.107 41.273 -14.785 1.00 29.86 106 ASN A C 1
ATOM 850 O O . ASN A 1 106 ? -1.140 40.868 -13.634 1.00 29.86 106 ASN A O 1
ATOM 854 N N . SER A 1 107 ? -1.092 40.336 -15.738 1.00 33.19 107 SER A N 1
ATOM 855 C CA . SER A 1 107 ? -0.252 40.133 -16.932 1.00 33.19 107 SER A CA 1
ATOM 856 C C . SER A 1 107 ? 1.235 39.886 -16.633 1.00 33.19 107 SER A C 1
ATOM 858 O O . SER A 1 107 ? 2.002 40.835 -16.536 1.00 33.19 107 SER A O 1
ATOM 860 N N . GLY A 1 108 ? 1.619 38.601 -16.622 1.00 28.38 108 GLY A N 1
ATOM 861 C CA . GLY A 1 108 ? 2.802 38.097 -17.334 1.00 28.38 108 GLY A CA 1
ATOM 862 C C . GLY A 1 108 ? 4.066 37.734 -16.537 1.00 28.38 108 GLY A C 1
ATOM 863 O O . GLY A 1 108 ? 4.726 38.619 -16.004 1.00 28.38 108 GLY A O 1
ATOM 864 N N . SER A 1 109 ? 4.491 36.470 -16.709 1.00 29.47 109 SER A N 1
ATOM 865 C CA . SER A 1 109 ? 5.841 36.009 -17.140 1.00 29.47 109 SER A CA 1
ATOM 866 C C . SER A 1 109 ? 6.586 35.047 -16.194 1.00 29.47 109 SER A C 1
ATOM 868 O O . SER A 1 109 ? 6.808 35.347 -15.026 1.00 29.47 109 SER A O 1
ATOM 870 N N . ASN A 1 110 ? 7.005 33.915 -16.777 1.00 35.38 110 ASN A N 1
ATOM 871 C CA . ASN A 1 110 ? 7.978 32.920 -16.301 1.00 35.38 110 ASN A CA 1
ATOM 872 C C . ASN A 1 110 ? 9.365 33.528 -16.008 1.00 35.38 110 ASN A C 1
ATOM 874 O O . ASN A 1 110 ? 9.787 34.409 -16.751 1.00 35.38 110 ASN A O 1
ATOM 878 N N . ASP A 1 111 ? 10.089 33.015 -15.001 1.00 32.34 111 ASP A N 1
ATOM 879 C CA . ASP A 1 111 ? 11.283 32.144 -15.158 1.00 32.34 111 ASP A CA 1
ATOM 880 C C . ASP A 1 111 ? 12.126 32.008 -13.865 1.00 32.34 111 ASP A C 1
ATOM 882 O O . ASP A 1 111 ? 12.308 32.971 -13.124 1.00 32.34 111 ASP A O 1
ATOM 886 N N . GLY A 1 112 ? 12.703 30.808 -13.667 1.00 30.88 112 GLY A N 1
ATOM 887 C CA . GLY A 1 112 ? 13.851 30.487 -12.785 1.00 30.88 112 GLY A CA 1
ATOM 888 C C . GLY A 1 112 ? 13.505 30.228 -11.309 1.00 30.88 112 GLY A C 1
ATOM 889 O O . GLY A 1 112 ? 13.205 31.152 -10.571 1.00 30.88 112 GLY A O 1
ATOM 890 N N . ASN A 1 113 ? 13.502 29.017 -10.738 1.00 44.97 113 ASN A N 1
ATOM 891 C CA . ASN A 1 113 ? 14.436 27.883 -10.802 1.00 44.97 113 ASN A CA 1
ATOM 892 C C . ASN A 1 113 ? 15.917 28.248 -10.623 1.00 44.97 113 ASN A C 1
ATOM 894 O O . ASN A 1 113 ? 16.647 28.123 -11.590 1.00 44.97 113 ASN A O 1
ATOM 898 N N . VAL A 1 114 ? 16.341 28.655 -9.413 1.00 42.50 114 VAL A N 1
ATOM 899 C CA . VAL A 1 114 ? 17.596 28.226 -8.737 1.00 42.50 114 VAL A CA 1
ATOM 900 C C . VAL A 1 114 ? 17.517 28.588 -7.233 1.00 42.50 114 VAL A C 1
ATOM 902 O O . VAL A 1 114 ? 18.255 29.448 -6.777 1.00 42.50 114 VAL A O 1
ATOM 905 N N . GLU A 1 115 ? 16.633 27.987 -6.421 1.00 36.38 115 GLU A N 1
ATOM 906 C CA . GLU A 1 115 ? 16.790 28.104 -4.942 1.00 36.38 115 GLU A CA 1
ATOM 907 C C . GLU A 1 115 ? 16.035 27.080 -4.070 1.00 36.38 115 GLU A C 1
ATOM 909 O O . GLU A 1 115 ? 15.962 27.230 -2.852 1.00 36.38 115 GLU A O 1
ATOM 914 N N . ALA A 1 116 ? 15.505 25.997 -4.649 1.00 39.81 116 ALA A N 1
ATOM 915 C CA . ALA A 1 116 ? 14.757 24.978 -3.895 1.00 39.81 116 ALA A CA 1
ATOM 916 C C . ALA A 1 116 ? 15.578 23.720 -3.535 1.00 39.81 116 ALA A C 1
ATOM 918 O O . ALA A 1 116 ? 15.156 22.928 -2.699 1.00 39.81 116 ALA A O 1
ATOM 919 N N . VAL A 1 117 ? 16.780 23.544 -4.100 1.00 40.81 117 VAL A N 1
ATOM 920 C CA . VAL A 1 117 ? 17.556 22.287 -3.978 1.00 40.81 117 VAL A CA 1
ATOM 921 C C . VAL A 1 117 ? 18.594 22.317 -2.840 1.00 40.81 117 VAL A C 1
ATOM 923 O O . VAL A 1 117 ? 19.202 21.304 -2.519 1.00 40.81 117 VAL A O 1
ATOM 926 N N . LYS A 1 118 ? 18.763 23.448 -2.139 1.00 38.31 118 LYS A N 1
ATOM 927 C CA . LYS A 1 118 ? 19.776 23.592 -1.072 1.00 38.31 118 LYS A CA 1
ATOM 928 C C . LYS A 1 118 ? 19.256 23.430 0.364 1.00 38.31 118 LYS A C 1
ATOM 930 O O . LYS A 1 118 ? 20.042 23.527 1.297 1.00 38.31 118 LYS A O 1
ATOM 935 N N . LYS A 1 119 ? 17.957 23.172 0.569 1.00 42.88 119 LYS A N 1
ATOM 936 C CA . LYS A 1 119 ? 17.348 23.043 1.913 1.00 42.88 119 LYS A CA 1
ATOM 937 C C . LYS A 1 119 ? 17.151 21.603 2.411 1.00 42.88 119 LYS A C 1
ATOM 939 O O . LYS A 1 119 ? 16.659 21.427 3.520 1.00 42.88 119 LYS A O 1
ATOM 944 N N . MET A 1 120 ? 17.563 20.584 1.651 1.00 40.88 120 MET A N 1
ATOM 945 C CA . MET A 1 120 ? 17.368 19.175 2.040 1.00 40.88 120 MET A CA 1
ATOM 946 C C . MET A 1 120 ? 18.620 18.494 2.634 1.00 40.88 120 MET A C 1
ATOM 948 O O . MET A 1 120 ? 18.482 17.500 3.341 1.00 40.88 120 MET A O 1
ATOM 952 N N . GLU A 1 121 ? 19.832 19.036 2.445 1.00 35.00 121 GLU A N 1
ATOM 953 C CA . GLU A 1 121 ? 21.072 18.413 2.959 1.00 35.00 121 GLU A CA 1
ATOM 954 C C . GLU A 1 121 ? 21.445 18.796 4.407 1.00 35.00 121 GLU A C 1
ATOM 956 O O . GLU A 1 121 ? 22.138 18.031 5.081 1.00 35.00 121 GLU A O 1
ATOM 961 N N . ASP A 1 122 ? 20.937 19.908 4.950 1.00 37.34 122 ASP A N 1
ATOM 962 C CA . ASP A 1 122 ? 21.301 20.362 6.307 1.00 37.34 122 ASP A CA 1
ATOM 963 C C . ASP A 1 122 ? 20.503 19.694 7.448 1.00 37.34 122 ASP A C 1
ATOM 965 O O . ASP A 1 122 ? 20.839 19.855 8.624 1.00 37.34 122 ASP A O 1
ATOM 969 N N . ALA A 1 123 ? 19.493 18.872 7.140 1.00 39.25 123 ALA A N 1
ATOM 970 C CA . ALA A 1 123 ? 18.713 18.148 8.153 1.00 39.25 123 ALA A CA 1
ATOM 971 C C . ALA A 1 123 ? 19.342 16.805 8.593 1.00 39.25 123 ALA A C 1
ATOM 973 O O . ALA A 1 123 ? 18.922 16.234 9.599 1.00 39.25 123 ALA A O 1
ATOM 974 N N . ILE A 1 124 ? 20.369 16.303 7.892 1.00 44.91 124 ILE A N 1
ATOM 975 C CA . ILE A 1 124 ? 20.907 14.939 8.099 1.00 44.91 124 ILE A CA 1
ATOM 976 C C . ILE A 1 124 ? 22.209 14.918 8.935 1.00 44.91 124 ILE A C 1
ATOM 978 O O . ILE A 1 124 ? 22.634 13.863 9.402 1.00 44.91 124 ILE A O 1
ATOM 982 N N . LYS A 1 125 ? 22.829 16.069 9.241 1.00 39.22 125 LYS A N 1
ATOM 983 C CA . LYS A 1 125 ? 24.141 16.123 9.934 1.00 39.22 125 LYS A CA 1
ATOM 984 C C . LYS A 1 125 ? 24.153 16.657 11.370 1.00 39.22 125 LYS A C 1
ATOM 986 O O . LYS A 1 125 ? 25.227 16.940 11.898 1.00 39.22 125 LYS A O 1
ATOM 991 N N . LYS A 1 126 ? 23.009 16.750 12.059 1.00 41.47 126 LYS A N 1
ATOM 992 C CA . LYS A 1 126 ? 22.973 17.310 13.427 1.00 41.47 126 LYS A CA 1
ATOM 993 C C . LYS A 1 126 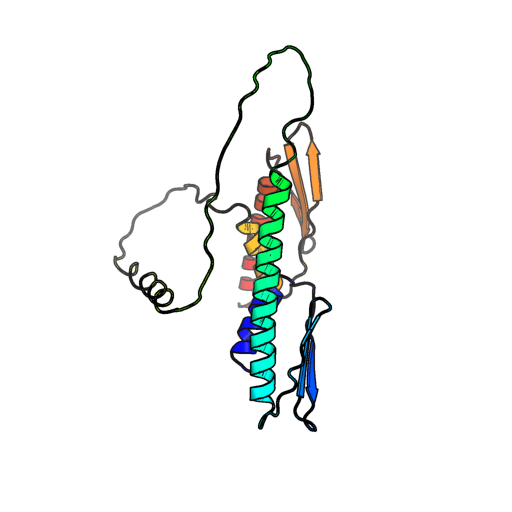? 22.112 16.529 14.423 1.00 41.47 126 LYS A C 1
ATOM 995 O O . LYS A 1 126 ? 21.219 17.094 15.042 1.00 41.47 126 LYS A O 1
ATOM 1000 N N . LYS A 1 127 ? 22.402 15.236 14.628 1.00 39.28 127 LYS A N 1
ATOM 1001 C CA . LYS A 1 127 ? 21.987 14.527 15.862 1.00 39.28 127 LYS A CA 1
ATOM 1002 C C . LYS A 1 127 ? 22.787 13.267 16.230 1.00 39.28 127 LYS A C 1
ATOM 1004 O O . LYS A 1 127 ? 22.297 12.443 16.987 1.00 39.28 127 LYS A O 1
ATOM 1009 N N . ASN A 1 128 ? 24.038 13.153 15.780 1.00 37.91 128 ASN A N 1
ATOM 1010 C CA . ASN A 1 128 ? 25.005 12.218 16.366 1.00 37.91 128 ASN A CA 1
ATOM 1011 C C . ASN A 1 128 ? 26.015 12.994 17.213 1.00 37.91 128 ASN A C 1
ATOM 1013 O O . ASN A 1 128 ? 27.088 13.366 16.741 1.00 37.91 128 ASN A O 1
ATOM 1017 N N . SER A 1 129 ? 25.657 13.297 18.463 1.00 38.53 129 SER A N 1
ATOM 1018 C CA . SER A 1 129 ? 26.644 13.593 19.511 1.00 38.53 129 SER A CA 1
ATOM 1019 C C . SER A 1 129 ? 26.028 13.495 20.911 1.00 38.53 129 SER A C 1
ATOM 1021 O O . SER A 1 129 ? 25.167 14.301 21.257 1.00 38.53 129 SER A O 1
ATOM 1023 N N . LYS A 1 130 ? 26.601 12.571 21.702 1.00 32.56 130 LYS A N 1
ATOM 1024 C CA . LYS A 1 130 ? 26.561 12.340 23.168 1.00 32.56 130 LYS A CA 1
ATOM 1025 C C . LYS A 1 130 ? 25.836 11.044 23.541 1.00 32.56 130 LYS A C 1
ATOM 1027 O O . LYS A 1 130 ? 24.626 10.954 23.420 1.00 32.56 130 LYS A O 1
ATOM 1032 N N . SER A 1 131 ? 26.580 9.951 23.726 1.00 28.56 131 SER A N 1
ATOM 1033 C CA . SER A 1 131 ? 27.445 9.574 24.870 1.00 28.56 131 SER A CA 1
ATOM 1034 C C . SER A 1 131 ? 26.640 8.894 25.975 1.00 28.56 131 SER A C 1
ATOM 1036 O O . SER A 1 131 ? 25.748 9.491 26.565 1.00 28.56 131 SER A O 1
ATOM 1038 N N . VAL A 1 132 ? 27.000 7.633 26.195 1.00 33.66 132 VAL A N 1
ATOM 1039 C CA . VAL A 1 132 ? 26.486 6.659 27.163 1.00 33.66 132 VAL A CA 1
ATOM 1040 C C . VAL A 1 132 ? 26.839 7.074 28.594 1.00 33.66 132 VAL A C 1
ATOM 1042 O O . VAL A 1 132 ? 27.992 7.416 28.829 1.00 33.66 132 VAL A O 1
ATOM 1045 N N . GLU A 1 133 ? 25.882 6.984 29.528 1.00 27.06 133 GLU A N 1
ATOM 1046 C CA . GLU A 1 133 ? 26.053 6.327 30.839 1.00 27.06 133 GLU A CA 1
ATOM 1047 C C . GLU A 1 133 ? 24.708 6.122 31.575 1.00 27.06 133 GLU A C 1
ATOM 1049 O O . GLU A 1 133 ? 23.741 6.852 31.376 1.00 27.06 133 GLU A O 1
ATOM 1054 N N . ASN A 1 134 ? 24.665 5.041 32.359 1.00 30.41 134 ASN A N 1
ATOM 1055 C CA . ASN A 1 134 ? 23.515 4.323 32.928 1.00 30.41 134 ASN A CA 1
ATOM 1056 C C . ASN A 1 134 ? 22.665 5.089 33.965 1.00 30.41 134 ASN A C 1
ATOM 1058 O O . ASN A 1 134 ? 23.226 5.807 34.782 1.00 30.41 134 ASN A O 1
ATOM 1062 N N . SER A 1 135 ? 21.362 4.764 34.071 1.00 25.66 135 SER A N 1
ATOM 1063 C CA . SER A 1 135 ? 20.708 4.390 35.350 1.00 25.66 135 SER A CA 1
ATOM 1064 C C . SER A 1 135 ? 19.230 3.973 35.182 1.00 25.66 135 SER A C 1
ATOM 1066 O O . SER A 1 135 ? 18.454 4.641 34.511 1.00 25.66 135 SER A O 1
ATOM 1068 N N . MET A 1 136 ? 18.903 2.841 35.814 1.00 31.47 136 MET A N 1
ATOM 1069 C CA . MET A 1 136 ? 17.631 2.333 36.362 1.00 31.47 136 MET A CA 1
ATOM 1070 C C . MET A 1 136 ? 16.262 2.902 35.920 1.00 31.47 136 MET A C 1
ATOM 1072 O O . MET A 1 136 ? 15.955 4.072 36.095 1.00 31.47 136 MET A O 1
ATOM 1076 N N . GLN A 1 137 ? 15.397 1.956 35.517 1.00 36.34 137 GLN A N 1
ATOM 1077 C CA . GLN A 1 137 ? 13.952 1.841 35.796 1.00 36.34 137 GLN A CA 1
ATOM 1078 C C . GLN A 1 137 ? 13.135 3.130 36.002 1.00 36.34 137 GLN A C 1
ATOM 1080 O O . GLN A 1 137 ? 13.184 3.748 37.060 1.00 36.34 137 GLN A O 1
ATOM 1085 N N . SER A 1 138 ? 12.182 3.381 35.101 1.00 29.53 138 SER A N 1
ATOM 1086 C CA . SER A 1 138 ? 10.748 3.436 35.451 1.00 29.53 138 SER A CA 1
ATOM 1087 C C . SER A 1 138 ? 9.872 3.716 34.225 1.00 29.53 138 SER A C 1
ATOM 1089 O O . SER A 1 138 ? 10.265 4.387 33.278 1.00 29.53 138 SER A O 1
ATOM 1091 N N . ASN A 1 139 ? 8.674 3.135 34.261 1.00 41.50 139 ASN A N 1
ATOM 1092 C CA . ASN A 1 139 ? 7.572 3.304 33.322 1.00 41.50 139 ASN A CA 1
ATOM 1093 C C . ASN A 1 139 ? 7.268 4.777 33.014 1.00 41.50 139 ASN A C 1
ATOM 1095 O O . ASN A 1 139 ? 6.929 5.514 33.937 1.00 41.50 139 ASN A O 1
ATOM 1099 N N . THR A 1 140 ? 7.223 5.176 31.737 1.00 34.72 140 THR A N 1
ATOM 1100 C CA . THR A 1 140 ? 6.265 6.200 31.276 1.00 34.72 140 THR A CA 1
ATOM 1101 C C . THR A 1 140 ? 6.064 6.173 29.757 1.00 34.72 140 THR A C 1
ATOM 1103 O O . THR A 1 140 ? 7.008 6.284 28.984 1.00 34.72 140 THR A O 1
ATOM 1106 N N . SER A 1 141 ? 4.796 5.999 29.374 1.00 40.66 141 SER A N 1
ATOM 1107 C CA . SER A 1 141 ? 4.113 6.459 28.156 1.00 40.66 141 SER A CA 1
ATOM 1108 C C . SER A 1 141 ? 4.971 7.131 27.069 1.00 40.66 141 SER A C 1
ATOM 1110 O O . SER A 1 141 ? 5.215 8.334 27.097 1.00 40.66 141 SER A O 1
ATOM 1112 N N . LEU A 1 142 ? 5.332 6.360 26.042 1.00 37.91 142 LEU A N 1
ATOM 1113 C CA . LEU A 1 142 ? 5.561 6.871 24.687 1.00 37.91 142 LEU A CA 1
ATOM 1114 C C . LEU A 1 142 ? 4.272 6.640 23.890 1.00 37.91 142 LEU A C 1
ATOM 1116 O O . LEU A 1 142 ? 4.214 5.783 23.010 1.00 37.91 142 LEU A O 1
ATOM 1120 N N . GLN A 1 143 ? 3.199 7.333 24.269 1.00 43.31 143 GLN A N 1
ATOM 1121 C CA . GLN A 1 143 ? 1.924 7.260 23.567 1.00 43.31 143 GLN A CA 1
ATOM 1122 C C . GLN A 1 143 ? 1.709 8.541 22.756 1.00 43.31 143 GLN A C 1
ATOM 1124 O O . GLN A 1 143 ? 1.539 9.622 23.303 1.00 43.31 143 GLN A O 1
ATOM 1129 N N . SER A 1 144 ? 1.715 8.342 21.437 1.00 44.72 144 SER A N 1
ATOM 1130 C CA . SER A 1 144 ?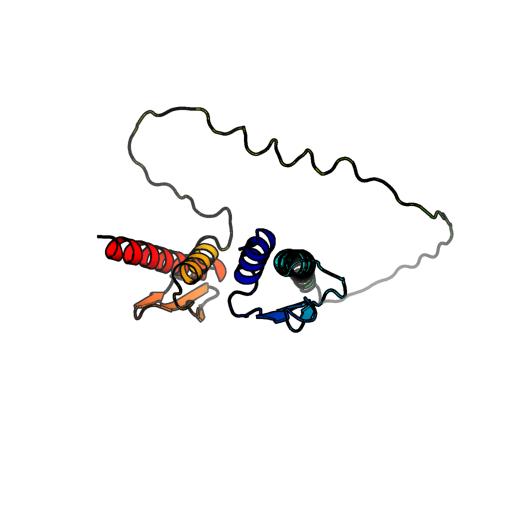 1.038 9.133 20.408 1.00 44.72 144 SER A CA 1
ATOM 1131 C C . SER A 1 144 ? 1.525 10.565 20.130 1.00 44.72 144 SER A C 1
ATOM 1133 O O . SER A 1 144 ? 1.084 11.535 20.734 1.00 44.72 144 SER A O 1
ATOM 1135 N N . GLN A 1 145 ? 2.372 10.706 19.103 1.00 49.91 145 GLN A N 1
ATOM 1136 C CA . GLN A 1 145 ? 2.417 11.920 18.263 1.00 49.91 145 GLN A CA 1
ATOM 1137 C C . GLN A 1 145 ? 1.924 11.652 16.830 1.00 49.91 145 GLN A C 1
ATOM 1139 O O . GLN A 1 145 ? 1.981 12.528 15.974 1.00 49.91 145 GLN A O 1
ATOM 1144 N N . CYS A 1 146 ? 1.439 10.443 16.546 1.00 56.28 146 CYS A N 1
ATOM 1145 C CA . CYS A 1 146 ? 0.899 10.080 15.245 1.00 56.28 146 CYS A CA 1
ATOM 1146 C C . CYS A 1 146 ? -0.334 9.216 15.485 1.00 56.28 146 CYS A C 1
ATOM 1148 O O . CYS A 1 146 ? -0.201 8.084 15.958 1.00 56.28 146 CYS A O 1
ATOM 1150 N N . ALA A 1 147 ? -1.510 9.763 15.170 1.00 64.56 147 ALA A N 1
ATOM 1151 C CA . ALA A 1 147 ? -2.685 8.937 14.947 1.00 64.56 147 ALA A CA 1
ATOM 1152 C C . ALA A 1 147 ? -2.302 7.881 13.893 1.00 64.56 147 ALA A C 1
ATOM 1154 O O . ALA A 1 147 ? -1.666 8.205 12.885 1.00 64.56 147 ALA A O 1
ATOM 1155 N N . ASP A 1 148 ? -2.608 6.618 14.174 1.00 80.88 148 ASP A N 1
ATOM 1156 C CA . ASP A 1 148 ? -2.348 5.463 13.302 1.00 80.88 148 ASP A CA 1
ATOM 1157 C C . ASP A 1 148 ? -0.909 4.903 13.282 1.00 80.88 148 ASP A C 1
ATOM 1159 O O . ASP A 1 148 ? -0.487 4.295 12.291 1.00 80.88 148 ASP A O 1
ATOM 1163 N N . PHE A 1 149 ? -0.122 5.082 14.350 1.00 90.06 149 PHE A N 1
ATOM 1164 C CA . PHE A 1 149 ? 1.242 4.537 14.413 1.00 90.06 149 PHE A CA 1
ATOM 1165 C C . PHE A 1 149 ? 1.287 3.007 14.250 1.00 90.06 149 PHE A C 1
ATOM 1167 O O . PHE A 1 149 ? 2.005 2.491 13.386 1.00 90.06 149 PHE A O 1
ATOM 1174 N N . TYR A 1 150 ? 0.536 2.265 15.065 1.00 92.69 150 TYR A N 1
ATOM 1175 C CA . TYR A 1 150 ? 0.532 0.806 15.016 1.00 92.69 150 TYR A CA 1
ATOM 1176 C C . TYR A 1 150 ? -0.219 0.284 13.797 1.00 92.69 150 TYR A C 1
ATOM 1178 O O . TYR A 1 150 ? 0.191 -0.728 13.240 1.00 92.69 150 TYR A O 1
ATOM 1186 N N . ALA A 1 151 ? -1.261 0.964 13.328 1.00 91.75 151 ALA A N 1
ATOM 1187 C CA . ALA A 1 151 ? -1.960 0.609 12.101 1.00 91.75 151 ALA A CA 1
ATOM 1188 C C . ALA A 1 151 ? -1.014 0.663 10.894 1.00 91.75 151 ALA A C 1
ATOM 1190 O O . ALA A 1 151 ? -0.941 -0.302 10.130 1.00 91.75 151 ALA A O 1
ATOM 1191 N N . LYS A 1 152 ? -0.212 1.730 10.767 1.00 90.69 152 LYS A N 1
ATOM 1192 C CA . LYS A 1 152 ? 0.842 1.825 9.742 1.00 90.69 152 LYS A CA 1
ATOM 1193 C C . LYS A 1 152 ? 1.906 0.745 9.919 1.00 90.69 152 LYS A C 1
ATOM 1195 O O . LYS A 1 152 ? 2.375 0.167 8.937 1.00 90.69 152 LYS A O 1
ATOM 1200 N N . GLN A 1 153 ? 2.275 0.438 11.162 1.00 92.56 153 GLN A N 1
ATOM 1201 C CA . GLN A 1 153 ? 3.254 -0.605 11.452 1.00 92.56 153 GLN A CA 1
ATOM 1202 C C . GLN A 1 153 ? 2.749 -1.998 11.057 1.00 92.56 153 GLN A C 1
ATOM 1204 O O . GLN A 1 153 ? 3.462 -2.708 10.359 1.00 92.56 153 GLN A O 1
ATOM 1209 N N . VAL A 1 154 ? 1.529 -2.381 11.444 1.00 93.25 154 VAL A N 1
ATOM 1210 C CA . VAL A 1 154 ? 0.905 -3.653 11.045 1.00 93.25 154 VAL A CA 1
ATOM 1211 C C . VAL A 1 154 ? 0.797 -3.739 9.531 1.00 93.25 154 VAL A C 1
ATOM 1213 O O . VAL A 1 154 ? 1.154 -4.765 8.962 1.00 93.25 154 VAL A O 1
ATOM 1216 N N . HIS A 1 155 ? 0.379 -2.656 8.874 1.00 91.44 155 HIS A N 1
ATOM 1217 C CA . HIS A 1 155 ? 0.301 -2.597 7.418 1.00 91.44 155 HIS A CA 1
ATOM 1218 C C . HIS A 1 155 ? 1.661 -2.878 6.763 1.00 91.44 155 HIS A C 1
ATOM 1220 O O . HIS A 1 155 ? 1.777 -3.760 5.915 1.00 91.44 155 HIS A O 1
ATOM 1226 N N . THR A 1 156 ? 2.709 -2.198 7.235 1.00 87.94 156 THR A N 1
ATOM 1227 C CA . THR A 1 156 ? 4.086 -2.404 6.764 1.00 87.94 156 THR A CA 1
ATOM 1228 C C . THR A 1 156 ? 4.550 -3.840 7.004 1.00 87.94 156 THR A C 1
ATOM 1230 O O . THR A 1 156 ? 5.108 -4.463 6.108 1.00 87.94 156 THR A O 1
ATOM 1233 N N . LEU A 1 157 ? 4.292 -4.395 8.192 1.00 88.69 157 LEU A N 1
ATOM 1234 C CA . LEU A 1 157 ? 4.665 -5.768 8.535 1.00 88.69 157 LEU A CA 1
ATOM 1235 C C . LEU A 1 157 ? 3.949 -6.791 7.641 1.00 88.69 157 LEU A C 1
ATOM 1237 O O . LEU A 1 157 ? 4.584 -7.740 7.186 1.00 88.69 157 LEU A O 1
ATOM 1241 N N . CYS A 1 158 ? 2.662 -6.588 7.344 1.00 89.00 158 CYS A N 1
ATOM 1242 C CA . CYS A 1 158 ? 1.919 -7.476 6.451 1.00 89.00 158 CYS A CA 1
ATOM 1243 C C . CYS A 1 158 ? 2.532 -7.493 5.047 1.00 89.00 158 CYS A C 1
ATOM 1245 O O . CYS A 1 158 ? 2.746 -8.567 4.493 1.00 89.00 158 CYS A O 1
ATOM 1247 N N . ILE A 1 159 ? 2.912 -6.324 4.520 1.00 84.88 159 ILE A N 1
ATOM 1248 C CA . ILE A 1 159 ? 3.603 -6.215 3.228 1.00 84.88 159 ILE A CA 1
ATOM 1249 C C . ILE A 1 159 ? 4.970 -6.907 3.283 1.00 84.88 159 ILE A C 1
ATOM 1251 O O . ILE A 1 159 ? 5.255 -7.783 2.467 1.00 84.88 159 ILE A O 1
ATOM 1255 N N . CYS A 1 160 ? 5.817 -6.550 4.254 1.00 83.56 160 CYS A N 1
ATOM 1256 C CA . CYS A 1 160 ? 7.192 -7.051 4.341 1.00 83.56 160 CYS A CA 1
ATOM 1257 C C . CYS A 1 160 ? 7.276 -8.574 4.476 1.00 83.56 160 CYS A C 1
ATOM 1259 O O . CYS A 1 160 ? 8.218 -9.176 3.966 1.00 83.56 160 CYS A O 1
ATOM 1261 N N . TYR A 1 161 ? 6.306 -9.189 5.153 1.00 83.44 161 TYR A N 1
ATOM 1262 C CA . TYR A 1 161 ? 6.284 -10.630 5.401 1.00 83.44 161 TYR A CA 1
ATOM 1263 C C . TYR A 1 161 ? 5.256 -11.382 4.549 1.00 83.44 161 TYR A C 1
ATOM 1265 O O . TYR A 1 161 ? 5.051 -12.571 4.773 1.00 83.44 161 TYR A O 1
ATOM 1273 N N . SER A 1 162 ? 4.625 -10.718 3.570 1.00 83.88 162 SER A N 1
ATOM 1274 C CA . SER A 1 162 ? 3.569 -11.307 2.728 1.00 83.88 162 SER A CA 1
ATOM 1275 C C . SER A 1 162 ? 2.456 -11.984 3.547 1.00 83.88 162 SER A C 1
ATOM 1277 O O . SER A 1 162 ? 1.993 -13.076 3.217 1.00 83.88 162 SER A O 1
ATOM 1279 N N . LEU A 1 163 ? 2.049 -11.350 4.650 1.00 86.69 163 LEU A N 1
ATOM 1280 C CA . LEU A 1 163 ? 0.979 -11.824 5.527 1.00 86.69 163 LEU A CA 1
ATOM 1281 C C . LEU A 1 163 ? -0.370 -11.239 5.085 1.00 86.69 163 LEU A C 1
ATOM 1283 O O . LEU A 1 163 ? -0.406 -10.130 4.544 1.00 86.69 163 LEU A O 1
ATOM 1287 N N . PRO A 1 164 ? -1.494 -11.935 5.345 1.00 89.00 164 PRO A N 1
ATOM 1288 C CA . PRO A 1 164 ? -2.816 -11.364 5.110 1.00 89.00 164 PRO A CA 1
ATOM 1289 C C . PRO A 1 164 ? -3.001 -10.081 5.926 1.00 89.00 164 PRO A C 1
ATOM 1291 O O . PRO A 1 164 ? -2.411 -9.934 6.997 1.00 89.00 164 PRO A O 1
ATOM 1294 N N . PHE A 1 165 ? -3.838 -9.164 5.439 1.00 91.38 165 PHE A N 1
ATOM 1295 C CA . PHE A 1 165 ? -4.206 -7.964 6.187 1.00 91.38 165 PHE A CA 1
ATOM 1296 C C . PHE A 1 165 ? -5.318 -8.281 7.200 1.00 91.38 165 PHE A C 1
ATOM 1298 O O . PHE A 1 165 ? -6.248 -9.015 6.864 1.00 91.38 165 PHE A O 1
ATOM 1305 N N . PRO A 1 166 ? -5.255 -7.738 8.427 1.00 93.50 166 PRO A N 1
ATOM 1306 C CA . PRO A 1 166 ? -6.350 -7.857 9.384 1.00 93.50 166 PRO A CA 1
ATOM 1307 C C . PRO A 1 166 ? -7.589 -7.082 8.920 1.00 93.50 166 PRO A C 1
ATOM 1309 O O . PRO A 1 166 ? -7.501 -5.918 8.526 1.00 93.50 166 PRO A O 1
ATOM 1312 N N . GLU A 1 167 ? -8.753 -7.722 9.022 1.00 94.75 167 GLU A N 1
ATOM 1313 C CA . GLU A 1 167 ? -10.055 -7.095 8.799 1.00 94.75 167 GLU A CA 1
ATOM 1314 C C . GLU A 1 167 ? -10.631 -6.632 10.140 1.00 94.75 167 GLU A C 1
ATOM 1316 O O . GLU A 1 167 ? -10.807 -7.431 11.061 1.00 94.75 167 GLU A O 1
ATOM 1321 N N . TYR A 1 168 ? -10.874 -5.329 10.279 1.00 95.25 168 TYR A N 1
ATOM 1322 C CA . TYR A 1 168 ? -11.311 -4.732 11.539 1.00 95.25 168 TYR A CA 1
ATOM 1323 C C . TYR A 1 168 ? -12.813 -4.493 11.535 1.00 95.25 168 TYR A C 1
ATOM 1325 O O . TYR A 1 168 ? -13.339 -3.786 10.672 1.00 95.25 168 TYR A O 1
ATOM 1333 N N . HIS A 1 169 ? -13.480 -4.988 12.567 1.00 96.62 169 HIS A N 1
ATOM 1334 C CA . HIS A 1 169 ? -14.884 -4.718 12.817 1.00 96.62 169 HIS A CA 1
ATOM 1335 C C . HIS A 1 169 ? -15.031 -3.825 14.042 1.00 96.62 169 HIS A C 1
ATOM 1337 O O . HIS A 1 169 ? -14.274 -3.929 15.008 1.00 96.62 169 HIS A O 1
ATOM 1343 N N . PHE A 1 170 ? -16.017 -2.934 13.995 1.00 96.44 170 PHE A N 1
ATOM 1344 C CA . PHE A 1 170 ? -16.258 -1.960 15.049 1.00 96.44 170 PHE A CA 1
ATOM 1345 C C . PHE A 1 170 ? -17.679 -2.096 15.570 1.00 96.44 170 PHE A C 1
ATOM 1347 O O . PHE A 1 170 ? -18.631 -2.130 14.790 1.00 96.44 170 PHE A O 1
ATOM 1354 N N . LEU A 1 171 ? -17.810 -2.127 16.890 1.00 96.50 171 LEU A N 1
ATOM 1355 C CA . LEU A 1 171 ? -19.075 -2.056 17.603 1.00 96.50 171 LEU A CA 1
ATOM 1356 C C . LEU A 1 171 ? -19.138 -0.722 18.349 1.00 96.50 171 LEU A C 1
ATOM 1358 O O . LEU A 1 171 ? -18.130 -0.287 18.906 1.00 96.50 171 LEU A O 1
ATOM 1362 N N . LYS A 1 172 ? -20.300 -0.064 18.341 1.00 95.94 172 LYS A N 1
ATOM 1363 C CA . LYS A 1 172 ? -20.537 1.163 19.108 1.00 95.94 172 LYS A CA 1
ATOM 1364 C C . LYS A 1 172 ? -21.629 0.912 20.141 1.00 95.94 172 LYS A C 1
ATOM 1366 O O . LYS A 1 172 ? -22.765 0.647 19.761 1.00 95.94 172 LYS A O 1
ATOM 1371 N N . GLU A 1 173 ? -21.286 1.034 21.416 1.00 94.19 173 GLU A N 1
ATOM 1372 C CA . GLU A 1 173 ? -22.190 0.845 22.557 1.00 94.19 173 GLU A CA 1
ATOM 1373 C C . GLU A 1 173 ? -22.013 2.020 23.518 1.00 94.19 173 GLU A C 1
ATOM 1375 O O . GLU A 1 173 ? -20.887 2.411 23.815 1.00 94.19 173 GLU A O 1
ATOM 1380 N N . ASP A 1 174 ? -23.115 2.639 23.947 1.00 94.50 174 ASP A N 1
ATOM 1381 C CA . ASP A 1 174 ? -23.116 3.769 24.893 1.00 94.50 174 ASP A CA 1
ATOM 1382 C C . ASP A 1 174 ? -22.174 4.932 24.521 1.00 94.50 174 ASP A C 1
ATOM 1384 O O . ASP A 1 174 ? -21.619 5.628 25.367 1.00 94.50 174 ASP A O 1
ATOM 1388 N N . GLY A 1 175 ? -21.996 5.163 23.216 1.00 92.12 175 GLY A N 1
ATOM 1389 C CA . GLY A 1 175 ? -21.121 6.217 22.694 1.00 92.12 175 GLY A CA 1
ATOM 1390 C C . GLY A 1 175 ? -19.637 5.848 22.632 1.00 92.12 175 GLY A C 1
ATOM 1391 O O . GLY A 1 175 ? -18.856 6.644 22.117 1.00 92.12 175 GLY A O 1
ATOM 1392 N N . LEU A 1 176 ? -19.264 4.648 23.072 1.00 95.56 176 LEU A N 1
ATOM 1393 C CA . LEU A 1 176 ? -17.908 4.116 23.021 1.00 95.56 176 LEU A CA 1
ATOM 1394 C C . LEU A 1 176 ? -17.756 3.120 21.866 1.00 95.56 176 LEU A C 1
ATOM 1396 O O . LEU A 1 176 ? -18.686 2.397 21.513 1.00 95.56 176 LEU A O 1
ATOM 1400 N N . TYR A 1 177 ? -16.567 3.077 21.277 1.00 95.81 177 TYR A N 1
ATOM 1401 C CA . TYR A 1 177 ? -16.165 2.154 20.227 1.00 95.81 177 TYR A CA 1
ATOM 1402 C C . TYR A 1 177 ? -15.371 0.987 20.795 1.00 95.81 177 TYR A C 1
ATOM 1404 O O . TYR A 1 177 ? -14.484 1.160 21.628 1.00 95.81 177 TYR A O 1
ATOM 1412 N N . ARG A 1 178 ? -15.638 -0.196 20.251 1.00 96.00 178 ARG A N 1
ATOM 1413 C CA . ARG A 1 178 ? -14.874 -1.418 20.472 1.00 96.00 178 ARG A CA 1
ATOM 1414 C C . ARG A 1 178 ? -14.460 -1.993 19.124 1.00 96.00 178 ARG A C 1
ATOM 1416 O O . ARG A 1 178 ? -15.273 -2.042 18.203 1.00 96.00 178 ARG A O 1
ATOM 1423 N N . CYS A 1 179 ? -13.205 -2.396 18.993 1.00 97.44 179 CYS A N 1
ATOM 1424 C CA . CYS A 1 179 ? -12.633 -2.970 17.781 1.00 97.44 179 CYS A CA 1
ATOM 1425 C C . CYS A 1 179 ? -12.352 -4.456 18.003 1.00 97.44 179 CYS A C 1
ATOM 1427 O O . CYS A 1 179 ? -11.781 -4.822 19.028 1.00 97.44 179 CYS A O 1
ATOM 1429 N N . TYR A 1 180 ? -12.712 -5.305 17.046 1.00 96.50 180 TYR A N 1
ATOM 1430 C CA . TYR A 1 180 ? -12.381 -6.725 17.067 1.00 96.50 180 TYR A CA 1
ATOM 1431 C C . TYR A 1 180 ? -11.950 -7.216 15.686 1.00 96.50 180 TYR A C 1
ATOM 1433 O O . TYR A 1 180 ? -12.369 -6.693 14.653 1.00 96.50 180 TYR A O 1
ATOM 1441 N N . THR A 1 181 ? -11.074 -8.216 15.667 1.00 96.19 181 THR A N 1
ATOM 1442 C CA . THR A 1 181 ? -10.561 -8.828 14.438 1.00 96.19 181 THR A CA 1
ATOM 1443 C C . THR A 1 181 ? -10.098 -10.258 14.699 1.00 96.19 181 THR A C 1
ATOM 1445 O O . THR A 1 181 ? -9.613 -10.583 15.787 1.00 96.19 181 THR A O 1
ATOM 1448 N N . LEU A 1 182 ? -10.234 -11.112 13.687 1.00 94.38 182 LEU A N 1
ATOM 1449 C CA . LEU A 1 182 ? -9.641 -12.443 13.657 1.00 94.38 182 LEU A CA 1
ATOM 1450 C C . LEU A 1 182 ? -8.363 -12.376 12.819 1.00 94.38 182 LEU A C 1
ATOM 1452 O O . LEU A 1 182 ? -8.415 -12.154 11.612 1.00 94.38 182 LEU A O 1
ATOM 1456 N N . TYR A 1 183 ? -7.213 -12.602 13.450 1.00 93.50 183 TYR A N 1
ATOM 1457 C CA . TYR A 1 183 ? -5.921 -12.562 12.775 1.00 93.50 183 TYR A CA 1
ATOM 1458 C C . TYR A 1 183 ? -5.052 -13.757 13.163 1.00 93.50 183 TYR A C 1
ATOM 1460 O O . TYR A 1 183 ? -4.865 -14.040 14.345 1.00 93.50 183 TYR A O 1
ATOM 1468 N N . ALA A 1 184 ? -4.517 -14.476 12.169 1.00 87.75 184 ALA A N 1
ATOM 1469 C CA . ALA A 1 184 ? -3.701 -15.679 12.375 1.00 87.75 184 ALA A CA 1
ATOM 1470 C C . ALA A 1 184 ? -4.347 -16.699 13.344 1.00 87.75 184 ALA A C 1
ATOM 1472 O O . ALA A 1 184 ? -3.695 -17.221 14.249 1.00 87.75 184 ALA A O 1
ATOM 1473 N N . ASN A 1 185 ? -5.651 -16.956 13.172 1.00 88.75 185 ASN A N 1
ATOM 1474 C CA . ASN A 1 185 ? -6.469 -17.832 14.025 1.00 88.75 185 ASN A CA 1
ATOM 1475 C C . ASN A 1 185 ? -6.559 -17.405 15.504 1.00 88.75 185 ASN A C 1
ATOM 1477 O O . ASN A 1 185 ? -6.899 -18.218 16.364 1.00 88.75 185 ASN A O 1
ATOM 1481 N N . LYS A 1 186 ? -6.267 -16.139 15.816 1.00 92.19 186 LYS A N 1
ATOM 1482 C CA . LYS A 1 186 ? -6.455 -15.547 17.142 1.00 92.19 186 LYS A CA 1
ATOM 1483 C C . LYS A 1 186 ? -7.428 -14.381 17.062 1.00 92.19 186 LYS A C 1
ATOM 1485 O O . LYS A 1 186 ? -7.344 -13.553 16.159 1.00 92.19 186 LYS A O 1
ATOM 1490 N N . ASN A 1 187 ? -8.334 -14.322 18.030 1.00 94.94 187 ASN A N 1
ATOM 1491 C CA . ASN A 1 187 ? -9.232 -13.189 18.192 1.00 94.94 187 ASN A CA 1
ATOM 1492 C C . ASN A 1 187 ? -8.514 -12.091 18.970 1.00 94.94 187 ASN A C 1
ATOM 1494 O O . ASN A 1 187 ? -7.941 -12.353 20.029 1.00 94.94 187 ASN A O 1
ATOM 1498 N N . TYR A 1 188 ? -8.577 -10.876 18.445 1.00 96.31 188 TYR A N 1
ATOM 1499 C CA . TYR A 1 188 ? -8.130 -9.670 19.121 1.00 96.31 188 TYR A CA 1
ATOM 1500 C C . TYR A 1 188 ? -9.322 -8.767 19.321 1.00 96.31 188 TYR A C 1
ATOM 1502 O O . TYR A 1 188 ? -10.147 -8.603 18.423 1.00 96.31 188 TYR A O 1
ATOM 1510 N N . GLU A 1 189 ? -9.384 -8.168 20.497 1.00 96.12 189 GLU A N 1
ATOM 1511 C CA . GLU A 1 189 ? -10.477 -7.302 20.878 1.00 96.12 189 GLU A CA 1
ATOM 1512 C C . GLU A 1 189 ? -9.936 -6.171 21.746 1.00 96.12 189 GLU A C 1
ATOM 1514 O O . GLU A 1 189 ? -9.084 -6.388 22.612 1.00 96.12 189 GLU A O 1
ATOM 1519 N N . SER A 1 190 ? -10.399 -4.957 21.473 1.00 96.56 190 SER A N 1
ATOM 1520 C CA . SER A 1 190 ? -10.067 -3.783 22.263 1.00 96.56 190 SER A CA 1
ATOM 1521 C C . SER A 1 190 ? -10.973 -3.658 23.484 1.00 96.56 190 SER A C 1
ATOM 1523 O O . SER A 1 190 ? -12.081 -4.203 23.543 1.00 96.56 190 SER A O 1
ATOM 1525 N N . GLU A 1 191 ? -10.522 -2.850 24.438 1.00 95.25 191 GLU A N 1
ATOM 1526 C CA . GLU A 1 191 ? -11.408 -2.208 25.408 1.00 95.25 191 GLU A CA 1
ATOM 1527 C C . GLU A 1 191 ? -12.310 -1.168 24.712 1.00 95.25 191 GLU A C 1
ATOM 1529 O O . GLU A 1 191 ? -12.277 -1.008 23.486 1.00 95.25 191 GLU A O 1
ATOM 1534 N N . TYR A 1 192 ? -13.143 -0.475 25.483 1.00 95.44 192 TYR A N 1
ATOM 1535 C CA . TYR A 1 192 ? -14.014 0.585 24.982 1.00 95.44 192 TYR A CA 1
ATOM 1536 C C . TYR A 1 192 ? -13.268 1.927 24.922 1.00 95.44 192 TYR A C 1
ATOM 1538 O O . TYR A 1 192 ? -12.650 2.337 25.903 1.00 95.44 192 TYR A O 1
ATOM 1546 N N . PHE A 1 193 ? -13.362 2.634 23.794 1.00 94.56 193 PHE A N 1
ATOM 1547 C CA . PHE A 1 193 ? -12.701 3.924 23.555 1.00 94.56 193 PHE A CA 1
ATOM 1548 C C . PHE A 1 193 ? -13.687 4.981 23.060 1.00 94.56 193 PHE A C 1
ATOM 1550 O O . PHE A 1 193 ? -14.669 4.659 22.403 1.00 94.56 193 PHE A O 1
ATOM 1557 N N . TYR A 1 194 ? -13.416 6.262 23.311 1.00 93.31 194 TYR A N 1
ATOM 1558 C CA . TYR A 1 194 ? -14.226 7.348 22.740 1.00 93.31 194 TYR A CA 1
ATOM 1559 C C . TYR A 1 194 ? -13.997 7.516 21.234 1.00 93.31 194 TYR A C 1
ATOM 1561 O O . TYR A 1 194 ? -14.919 7.881 20.503 1.00 93.31 194 TYR A O 1
ATOM 1569 N N . GLU A 1 195 ? -12.791 7.203 20.760 1.00 94.38 195 GLU A N 1
ATOM 1570 C CA . GLU A 1 195 ? -12.413 7.325 19.358 1.00 94.38 195 GLU A CA 1
ATOM 1571 C C . GLU A 1 195 ? -12.247 5.957 18.693 1.00 94.38 195 GLU A C 1
ATOM 1573 O O . GLU A 1 195 ? -11.651 5.023 19.235 1.00 94.38 195 GLU A O 1
ATOM 1578 N N . LYS A 1 196 ? -12.751 5.849 17.461 1.00 93.75 196 LYS A N 1
ATOM 1579 C CA . LYS A 1 196 ? -12.643 4.634 16.645 1.00 93.75 196 LYS A CA 1
ATOM 1580 C C . LYS A 1 196 ? -11.182 4.267 16.357 1.00 93.75 196 LYS A C 1
ATOM 1582 O O . LYS A 1 196 ? -10.838 3.084 16.334 1.00 93.75 196 LYS A O 1
ATOM 1587 N N . ASN A 1 197 ? -10.334 5.273 16.143 1.00 94.19 197 ASN A N 1
ATOM 1588 C CA . ASN A 1 197 ? -8.924 5.075 15.815 1.00 94.19 197 ASN A CA 1
ATOM 1589 C C . ASN A 1 197 ? -8.135 4.547 17.015 1.00 94.19 197 ASN A C 1
ATOM 1591 O O . ASN A 1 197 ? -7.330 3.639 16.837 1.00 94.19 197 ASN A O 1
ATOM 1595 N N . ASP A 1 198 ? -8.437 4.998 18.233 1.00 93.50 198 ASP A N 1
ATOM 1596 C CA . ASP A 1 198 ? -7.800 4.479 19.449 1.00 93.50 198 ASP A CA 1
ATOM 1597 C C . ASP A 1 198 ? -8.116 2.996 19.677 1.00 93.50 198 ASP A C 1
ATOM 1599 O O . ASP A 1 198 ? -7.216 2.193 19.940 1.00 93.50 198 ASP A O 1
ATOM 1603 N N . ALA A 1 199 ? -9.383 2.605 19.486 1.00 95.19 199 ALA A N 1
ATOM 1604 C CA . ALA A 1 199 ? -9.791 1.202 19.553 1.00 95.19 199 ALA A CA 1
ATOM 1605 C C . ALA A 1 199 ? -9.035 0.343 18.524 1.00 95.19 199 ALA A C 1
ATOM 1607 O O . ALA A 1 199 ? -8.607 -0.775 18.819 1.00 95.19 199 ALA A O 1
ATOM 1608 N N . LYS A 1 200 ? -8.836 0.875 17.311 1.00 95.50 200 LYS A N 1
ATOM 1609 C CA . LYS A 1 200 ? -8.063 0.211 16.257 1.00 95.50 200 LYS A CA 1
ATOM 1610 C C . LYS A 1 200 ? -6.582 0.107 16.619 1.00 95.50 200 LYS A C 1
ATOM 1612 O O . LYS A 1 200 ? -6.018 -0.978 16.517 1.00 95.50 200 LYS A O 1
ATOM 1617 N N . GLU A 1 201 ? -5.962 1.196 17.062 1.00 95.06 201 GLU A N 1
ATOM 1618 C CA . GLU A 1 201 ? -4.549 1.255 17.452 1.00 95.06 201 GLU A CA 1
ATOM 1619 C C . GLU A 1 201 ? -4.214 0.257 18.561 1.00 95.06 201 GLU A C 1
ATOM 1621 O O . GLU A 1 201 ? -3.182 -0.416 18.495 1.00 95.06 201 GLU A O 1
ATOM 1626 N N . PHE A 1 202 ? -5.112 0.094 19.536 1.00 95.00 202 PHE A N 1
ATOM 1627 C CA . PHE A 1 202 ? -4.968 -0.904 20.592 1.00 95.00 202 PHE A CA 1
ATOM 1628 C C . PHE A 1 202 ? -4.837 -2.327 20.026 1.00 95.00 202 PHE A C 1
ATOM 1630 O O . PHE A 1 202 ? -3.914 -3.065 20.378 1.00 95.00 202 PHE A O 1
ATOM 1637 N N . VAL A 1 203 ? -5.728 -2.699 19.104 1.00 96.44 203 VAL A N 1
ATOM 1638 C CA . VAL A 1 203 ? -5.705 -4.010 18.438 1.00 96.44 203 VAL A CA 1
ATOM 1639 C C . VAL A 1 203 ? -4.471 -4.150 17.547 1.00 96.44 203 VAL A C 1
ATOM 1641 O O . VAL A 1 203 ? -3.793 -5.178 17.579 1.00 96.44 203 VAL A O 1
ATOM 1644 N N . CYS A 1 204 ? -4.133 -3.108 16.783 1.00 96.12 204 CYS A N 1
ATOM 1645 C CA . CYS A 1 204 ? -2.954 -3.090 15.921 1.00 96.12 204 CYS A CA 1
ATOM 1646 C C . CYS A 1 204 ? -1.664 -3.315 16.707 1.00 96.12 204 CYS A C 1
ATOM 1648 O O . CYS A 1 204 ? -0.789 -4.042 16.243 1.00 96.12 204 CYS A O 1
ATOM 1650 N N . LYS A 1 205 ? -1.544 -2.736 17.904 1.00 95.62 205 LYS A N 1
ATOM 1651 C CA . LYS A 1 205 ? -0.387 -2.951 18.774 1.00 95.62 205 LYS A CA 1
ATOM 1652 C C . LYS A 1 205 ? -0.201 -4.434 19.102 1.00 95.62 205 LYS A C 1
ATOM 1654 O O . LYS A 1 205 ? 0.886 -4.969 18.899 1.00 95.62 205 LYS A O 1
ATOM 1659 N N . ALA A 1 206 ? -1.270 -5.111 19.525 1.00 94.19 206 ALA A N 1
ATOM 1660 C CA . ALA A 1 206 ? -1.226 -6.536 19.858 1.00 94.19 206 ALA A CA 1
ATOM 1661 C C . ALA A 1 206 ? -0.853 -7.413 18.648 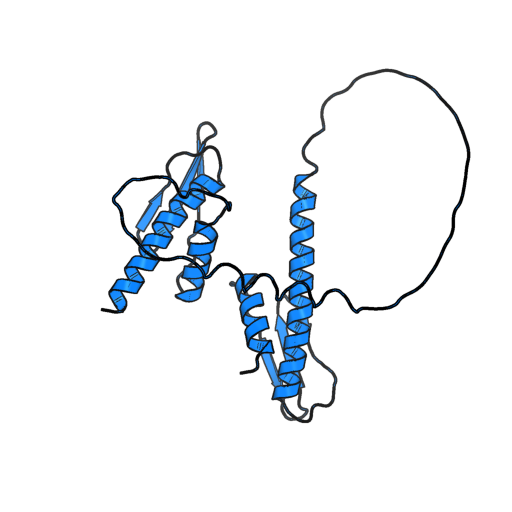1.00 94.19 206 ALA A C 1
ATOM 1663 O O . ALA A 1 206 ? -0.063 -8.352 18.772 1.00 94.19 206 ALA A O 1
ATOM 1664 N N . ILE A 1 207 ? -1.380 -7.084 17.465 1.00 94.75 207 ILE A N 1
ATOM 1665 C CA . ILE A 1 207 ? -1.050 -7.784 16.217 1.00 94.75 207 ILE A CA 1
ATOM 1666 C C . ILE A 1 207 ? 0.414 -7.552 15.828 1.00 94.75 207 ILE A C 1
ATOM 1668 O O . ILE A 1 207 ? 1.120 -8.508 15.506 1.00 94.75 207 ILE A O 1
ATOM 1672 N N . ALA A 1 208 ? 0.893 -6.306 15.884 1.00 93.62 208 ALA A N 1
ATOM 1673 C CA . ALA A 1 208 ? 2.271 -5.961 15.543 1.00 93.62 208 ALA A CA 1
ATOM 1674 C C . ALA A 1 208 ? 3.279 -6.708 16.424 1.00 93.62 208 ALA A C 1
ATOM 1676 O O . ALA A 1 208 ? 4.281 -7.214 15.915 1.00 93.62 208 ALA A O 1
ATOM 1677 N N . ASP A 1 209 ? 3.000 -6.811 17.725 1.00 91.19 209 ASP A N 1
ATOM 1678 C CA . ASP A 1 209 ? 3.846 -7.541 18.668 1.00 91.19 209 ASP A CA 1
ATOM 1679 C C . ASP A 1 209 ? 3.905 -9.038 18.329 1.00 91.19 209 ASP A C 1
ATOM 1681 O O . ASP A 1 209 ? 4.979 -9.639 18.359 1.00 91.19 209 ASP A O 1
ATOM 1685 N N . ILE A 1 210 ? 2.785 -9.644 17.921 1.00 91.06 210 ILE A N 1
ATOM 1686 C CA . ILE A 1 210 ? 2.758 -11.057 17.521 1.00 91.06 210 ILE A CA 1
ATOM 1687 C C . ILE A 1 210 ? 3.488 -11.305 16.208 1.00 91.06 210 ILE A C 1
ATOM 1689 O O . ILE A 1 210 ? 4.255 -12.264 16.136 1.00 91.06 210 ILE A O 1
ATOM 1693 N N . ILE A 1 211 ? 3.311 -10.448 15.199 1.00 89.62 211 ILE A N 1
ATOM 1694 C CA . ILE A 1 211 ? 4.043 -10.593 13.936 1.00 89.62 211 ILE A CA 1
ATOM 1695 C C . ILE A 1 211 ? 5.549 -10.523 14.212 1.00 89.62 211 ILE A C 1
ATOM 1697 O O . ILE A 1 211 ? 6.284 -11.426 13.818 1.00 89.62 211 ILE A O 1
ATOM 1701 N N . LYS A 1 212 ? 6.006 -9.520 14.973 1.00 87.75 212 LYS A N 1
ATOM 1702 C CA . LYS A 1 212 ? 7.426 -9.382 15.332 1.00 87.75 212 LYS A CA 1
ATOM 1703 C C . LYS A 1 212 ? 7.959 -10.602 16.078 1.00 87.75 212 LYS A C 1
ATOM 1705 O O . LYS A 1 212 ? 9.014 -11.108 15.714 1.00 87.75 212 LYS A O 1
ATOM 1710 N N . ASN A 1 213 ? 7.232 -11.092 17.081 1.00 84.12 213 ASN A N 1
ATOM 1711 C CA . ASN A 1 213 ? 7.667 -12.252 17.860 1.00 84.12 213 ASN A CA 1
ATOM 1712 C C . ASN A 1 213 ? 7.704 -13.530 17.007 1.00 84.12 213 ASN A C 1
ATOM 1714 O O . ASN A 1 213 ? 8.671 -14.279 17.081 1.00 84.12 213 ASN A O 1
ATOM 1718 N N . SER A 1 214 ? 6.716 -13.734 16.131 1.00 78.62 214 SER A N 1
ATOM 1719 C CA . SER A 1 214 ? 6.672 -14.904 15.243 1.00 78.62 214 SER A CA 1
ATOM 1720 C C . SER A 1 214 ? 7.826 -14.946 14.237 1.00 78.62 214 SER A C 1
ATOM 1722 O O . SER A 1 214 ? 8.342 -16.018 13.944 1.00 78.62 214 SER A O 1
ATOM 1724 N N . VAL A 1 215 ? 8.282 -13.788 13.748 1.00 65.38 215 VAL A N 1
ATOM 1725 C CA . VAL A 1 215 ? 9.423 -13.696 12.824 1.00 65.38 215 VAL A CA 1
ATOM 1726 C C . VAL A 1 215 ? 10.743 -14.008 13.534 1.00 65.38 215 VAL A C 1
ATOM 1728 O O . VAL A 1 215 ? 11.629 -14.625 12.945 1.00 65.38 215 VAL A O 1
ATOM 1731 N N . VAL A 1 216 ? 10.881 -13.617 14.804 1.00 59.09 216 VAL A N 1
ATOM 1732 C CA . VAL A 1 216 ? 12.092 -13.888 15.597 1.00 59.09 216 VAL A CA 1
ATOM 1733 C C . VAL A 1 216 ? 12.263 -15.385 15.877 1.00 59.09 216 VAL A C 1
ATOM 1735 O O . VAL A 1 216 ? 13.397 -15.861 15.922 1.00 59.09 216 VAL A O 1
ATOM 1738 N N . ASP A 1 217 ? 11.169 -16.135 15.998 1.00 53.97 217 ASP A N 1
ATOM 1739 C CA . ASP A 1 217 ? 11.212 -17.580 16.251 1.00 53.97 217 ASP A CA 1
ATOM 1740 C C . ASP A 1 217 ? 11.576 -18.416 15.009 1.00 53.97 217 ASP A C 1
ATOM 1742 O O . ASP A 1 217 ? 12.009 -19.553 15.154 1.00 53.97 217 ASP A O 1
ATOM 1746 N N . VAL A 1 218 ? 11.473 -17.864 13.793 1.00 51.22 218 VAL A N 1
ATOM 1747 C CA . VAL A 1 218 ? 11.856 -18.553 12.537 1.00 51.22 218 VAL A CA 1
ATOM 1748 C C . VAL A 1 218 ? 13.363 -18.438 12.243 1.00 51.22 218 VAL A C 1
ATOM 1750 O O . VAL A 1 218 ? 13.897 -19.174 11.418 1.00 51.22 218 VAL A O 1
ATOM 1753 N N . ILE A 1 219 ? 14.068 -17.520 12.914 1.00 47.47 219 ILE A N 1
ATOM 1754 C CA . ILE A 1 219 ? 15.499 -17.231 12.686 1.00 47.47 219 ILE A CA 1
ATOM 1755 C C . ILE A 1 219 ? 16.408 -17.960 13.706 1.00 47.47 219 ILE A C 1
ATOM 1757 O O . ILE A 1 219 ? 17.632 -17.845 13.643 1.00 47.47 219 ILE A O 1
ATOM 1761 N N . LYS A 1 220 ? 15.836 -18.733 14.636 1.00 39.09 220 LYS A N 1
ATOM 1762 C CA . LYS A 1 220 ? 16.575 -19.569 15.597 1.00 39.09 220 LYS A CA 1
ATOM 1763 C C . LYS A 1 220 ? 16.524 -21.040 15.215 1.00 39.09 220 LYS A C 1
ATOM 1765 O O . LYS A 1 220 ? 17.558 -21.706 15.439 1.00 39.09 220 LYS A O 1
#

Organism: Trachipleistophora hominis (NCBI:txid72359)

Foldseek 3Di:
DDPLVVLLCVLCCLVPVPWDKDWDADVVVGWIWIDTPNDIDTDPDRDPDNVVRVNVRSNVSNVVSVVVVVVVVVVVVVVVPPPPDDDDDDDDDDDDDDDDDDDDDDDDDDDDDDDDPPPPPVVPPPDPDDDDDDDDDDDDDPDDPDQCPLVSLQVVLCSVVVHDRWDWDWDADPQWIKIWTQGPNDIFIADTHNDPSVNVSRRSVVSSVVSVVVVVVVVD

Sequence (220 aa):
MSIAKNRFEKLFNFYFPHLSYHLNRSTEPINCKLVFLDLEIEIDDEYEDCDQCETAVFELGEKILSKYIEDLSQHQDADASNDASVVNTNAKNDNSTGDNGEKTKNSGSNDGNVEAVKKMEDAIKKKNSKSVENSMQSNTSLQSQCADFYAKQVHTLCICYSLPFPEYHFLKEDGLYRCYTLYANKNYESEYFYEKNDAKEFVCKAIADIIKNSVVDVIK

Secondary structure (DSSP, 8-state):
--HHHHHHHHHHHHH-TT---EEEEEETTEEEEEEETTEEEE-----SSHHHHHHHHHHHHHHHHHHHHHHHHHHHHHTTSSSS------------------------------SSSSSSSTTSSSS-----------------SSTTHHHHHHHHHHHHTTPPPPPPEEEEETTEEEEEEEETTEEEE---BSSHHHHHHHHHHHHHHHHHHHHHHH--